Protein AF-A0A7L6AWL0-F1 (afdb_monomer_lite)

Secondary structure (DSSP, 8-state):
-EETTEEE-TTT--EEESBTTHHHHH-TTT--SSSTTS--B-HHHHHHHHHHHHTTTTGGGSTT-S--BPPPHHHHHHTB-TTS-SS-BTTGGG-BS--SSEEEEEEE-------SGGGTSSS--GGGEEEEEETTT--EEEEE-S-S-TTS----BB---EES---SSSPPPP-----EE-TTS-EE--TTS--HHHH---

Sequence (202 aa):
MQANGVVTDTWTGLEWLQDANCISSQYPQYDQNMKVGDGKVTWQQGLTFVKGINQGTYANCASGHTDWRLPNVHELQSLIDFGAGEPAMAGKAYFNNLASDFYWSSTSDENDPGSFASFYITGAGSTWRAWSVSMKTGESTADDKGGAPVIFTGFRGYVLPVRGQTKGVAAVAETGQKSCYDVDGNFISCAGTGQDGEMQAA

Radius of gyration: 16.19 Å; chains: 1; bounding box: 40×36×43 Å

pLDDT: mean 86.56, std 14.91, range [42.66, 98.38]

Foldseek 3Di:
DDDQQWDQDQAFRKIWGQAQQLCLVPPQVLPPAPDGRLRWDFLQSLLVVLCCCLVVVSVVSVSPHNFWFFAAPLVVLVQAQQPPAFLRGHPVVSHDNDDQFKEFHLAFDPDDDCPDVVPPDPDAGSRLWGWIAGSGRRDIDTFGSPQPPPPDSGDIHTTMIMGDAGDHNDHGAFPPAQFHADNSRDTDDPPSSSHSNNCSGD

Organism: NCBI:txid2799669

Structure (mmCIF, N/CA/C/O backbone):
data_AF-A0A7L6AWL0-F1
#
_entry.id   AF-A0A7L6AWL0-F1
#
loop_
_atom_site.group_PDB
_atom_site.id
_atom_site.type_symbol
_atom_site.label_atom_id
_atom_site.label_alt_id
_atom_site.label_comp_id
_atom_site.label_asym_id
_atom_site.label_entity_id
_atom_site.label_seq_id
_atom_site.pdbx_PDB_ins_code
_atom_site.Cartn_x
_atom_site.Cartn_y
_atom_site.Cartn_z
_atom_site.occupancy
_atom_site.B_iso_or_equiv
_atom_site.auth_seq_id
_atom_site.auth_comp_id
_atom_site.auth_asym_id
_atom_site.auth_atom_id
_atom_site.pdbx_PDB_model_num
ATOM 1 N N . MET A 1 1 ? -13.692 -4.131 14.132 1.00 52.12 1 MET A N 1
ATOM 2 C CA . MET A 1 1 ? -14.402 -3.095 14.929 1.00 52.12 1 MET A CA 1
ATOM 3 C C . MET A 1 1 ? -13.737 -1.756 14.638 1.00 52.12 1 MET A C 1
ATOM 5 O O . MET A 1 1 ? -12.537 -1.763 14.416 1.00 52.12 1 MET A O 1
ATOM 9 N N . GLN A 1 2 ? -14.488 -0.652 14.564 1.00 54.88 2 GLN A N 1
ATOM 10 C CA . GLN A 1 2 ? -13.918 0.675 14.290 1.00 54.88 2 GLN A CA 1
ATOM 11 C C . GLN A 1 2 ? -13.448 1.314 15.600 1.00 54.88 2 GLN A C 1
ATOM 13 O O . GLN A 1 2 ? -14.244 1.441 16.530 1.00 54.88 2 GLN A O 1
ATOM 18 N N . ALA A 1 3 ? -12.188 1.732 15.669 1.00 53.19 3 ALA A N 1
ATOM 19 C CA . ALA A 1 3 ? -11.705 2.608 16.727 1.00 53.19 3 ALA A CA 1
ATOM 20 C C . ALA A 1 3 ? -10.578 3.490 16.175 1.00 53.19 3 ALA A C 1
ATOM 22 O O . ALA A 1 3 ? -9.665 2.998 15.522 1.00 53.19 3 ALA A O 1
ATOM 23 N N . ASN A 1 4 ? -10.644 4.795 16.447 1.00 73.12 4 ASN A N 1
ATOM 24 C CA . ASN A 1 4 ? -9.515 5.724 16.324 1.00 73.12 4 ASN A CA 1
ATOM 25 C C . ASN A 1 4 ? -8.830 5.800 14.943 1.00 73.12 4 ASN A C 1
ATOM 27 O O . ASN A 1 4 ? -7.618 5.955 14.883 1.00 73.12 4 ASN A O 1
ATOM 31 N N . GLY A 1 5 ? -9.575 5.719 13.833 1.00 91.44 5 GLY A N 1
ATOM 32 C CA . GLY A 1 5 ? -8.989 5.843 12.488 1.00 91.44 5 GLY A CA 1
ATOM 33 C C . GLY A 1 5 ? -8.297 4.574 11.977 1.00 91.44 5 GLY A C 1
ATOM 34 O O . GLY A 1 5 ? -7.491 4.648 11.046 1.00 91.44 5 GLY A O 1
ATOM 35 N N . VAL A 1 6 ? -8.611 3.418 12.571 1.00 94.81 6 VAL A N 1
ATOM 36 C CA . VAL A 1 6 ? -8.083 2.099 12.204 1.00 94.81 6 VAL A CA 1
ATOM 37 C C . VAL A 1 6 ? -9.232 1.104 11.997 1.00 94.81 6 VAL A C 1
ATOM 39 O O . VAL A 1 6 ? -10.234 1.116 12.722 1.00 94.81 6 VAL A O 1
ATOM 42 N N . VAL A 1 7 ? -9.083 0.227 11.003 1.00 95.19 7 VAL A N 1
ATOM 43 C CA . VAL A 1 7 ? -9.965 -0.914 10.732 1.00 95.19 7 VAL A CA 1
ATOM 44 C C . VAL A 1 7 ? -9.231 -2.197 11.102 1.00 95.19 7 VAL A C 1
ATOM 46 O O . VAL A 1 7 ? -8.279 -2.591 10.437 1.00 95.19 7 VAL A O 1
ATOM 49 N N . THR A 1 8 ? -9.683 -2.869 12.159 1.00 93.44 8 THR A N 1
ATOM 50 C CA . THR A 1 8 ? -9.168 -4.198 12.515 1.00 93.44 8 THR A CA 1
ATOM 51 C C . THR A 1 8 ? -9.852 -5.269 11.673 1.00 93.44 8 THR A C 1
ATOM 53 O O . THR A 1 8 ? -11.072 -5.457 11.793 1.00 93.44 8 THR A O 1
ATOM 56 N N . ASP A 1 9 ? -9.066 -5.999 10.887 1.00 92.44 9 ASP A N 1
ATOM 57 C CA . ASP A 1 9 ? -9.479 -7.247 10.261 1.00 92.44 9 ASP A CA 1
ATOM 58 C 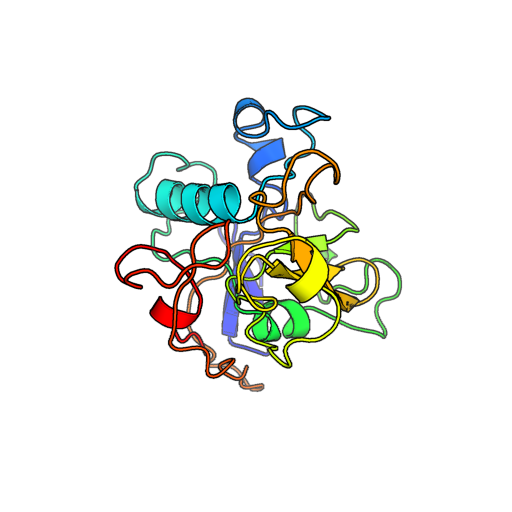C . ASP A 1 9 ? -9.482 -8.356 11.322 1.00 92.44 9 ASP A C 1
ATOM 60 O O . ASP A 1 9 ? -8.447 -8.792 11.822 1.00 92.44 9 ASP A O 1
ATOM 64 N N . THR A 1 10 ? -10.673 -8.813 11.702 1.00 89.81 10 THR A N 1
ATOM 65 C CA . THR A 1 10 ? -10.842 -9.837 12.741 1.00 89.81 10 THR A CA 1
ATOM 66 C C . THR A 1 10 ? -10.406 -11.236 12.305 1.00 89.81 10 THR A C 1
ATOM 68 O O . THR A 1 10 ? -10.252 -12.101 13.165 1.00 89.81 10 THR A O 1
ATOM 71 N N . TRP A 1 11 ? -10.243 -11.484 11.001 1.00 89.50 11 TRP A N 1
ATOM 72 C CA . TRP A 1 11 ? -9.816 -12.785 10.486 1.00 89.50 11 TRP A CA 1
ATOM 73 C C . TRP A 1 11 ? -8.308 -12.948 10.566 1.00 89.50 11 TRP A C 1
ATOM 75 O O . TRP A 1 11 ? -7.847 -13.988 11.030 1.00 89.50 11 TRP A O 1
ATOM 85 N N . THR A 1 12 ? -7.559 -11.920 10.173 1.00 92.50 12 THR A N 1
ATOM 86 C CA . THR A 1 12 ? -6.087 -11.935 10.169 1.00 92.50 12 THR A CA 1
ATOM 87 C C . THR A 1 12 ? -5.490 -11.324 11.435 1.00 92.50 12 THR A C 1
ATOM 89 O O . THR A 1 12 ? -4.380 -11.662 11.838 1.00 92.50 12 THR A O 1
ATOM 92 N N . GLY A 1 13 ? -6.231 -10.459 12.128 1.00 93.00 13 GLY A N 1
ATOM 93 C CA . GLY A 1 13 ? -5.724 -9.659 13.243 1.00 93.00 13 GLY A CA 1
ATOM 94 C C . GLY A 1 13 ? -4.916 -8.435 12.800 1.00 93.00 13 GLY A C 1
ATOM 95 O O . GLY A 1 13 ? -4.404 -7.722 13.663 1.00 93.00 13 GLY A O 1
ATOM 96 N N . LEU A 1 14 ? -4.802 -8.190 11.490 1.00 94.94 14 LEU A N 1
ATOM 97 C CA . LEU A 1 14 ? -4.144 -7.010 10.939 1.00 94.94 14 LEU A CA 1
ATOM 98 C C . LEU A 1 14 ? -4.997 -5.758 11.138 1.00 94.94 14 LEU A C 1
ATOM 100 O O . LEU A 1 14 ? -6.230 -5.795 11.206 1.00 94.94 14 LEU A O 1
ATOM 104 N N . GLU A 1 15 ? -4.317 -4.624 11.211 1.00 95.50 15 GLU A N 1
ATOM 105 C CA . GLU A 1 15 ? -4.934 -3.322 11.399 1.00 95.50 15 GLU A CA 1
ATOM 106 C C . GLU A 1 15 ? -4.611 -2.421 10.213 1.00 95.50 15 GLU A C 1
ATOM 108 O O . GLU A 1 15 ? -3.451 -2.209 9.870 1.00 95.50 15 GLU A O 1
ATOM 113 N N . TRP A 1 16 ? -5.652 -1.885 9.592 1.00 96.88 16 TRP A N 1
ATOM 114 C CA . TRP A 1 16 ? -5.575 -1.113 8.361 1.00 96.88 16 TRP A CA 1
ATOM 115 C C . TRP A 1 16 ? -5.910 0.347 8.628 1.00 96.88 16 TRP A C 1
ATOM 117 O O . TRP A 1 16 ? -6.783 0.646 9.449 1.00 96.88 16 TRP A O 1
ATOM 127 N N . LEU A 1 17 ? -5.252 1.272 7.929 1.00 97.25 17 LEU A N 1
ATOM 128 C CA . LEU A 1 17 ? -5.632 2.679 8.003 1.00 97.25 17 LEU A CA 1
ATOM 129 C C . LEU A 1 17 ? -7.074 2.845 7.501 1.00 97.25 17 LEU A C 1
ATOM 131 O O . LEU A 1 17 ? -7.411 2.402 6.404 1.00 97.25 17 LEU A O 1
ATOM 135 N N . GLN A 1 18 ? -7.933 3.484 8.300 1.00 96.12 18 GLN A N 1
ATOM 136 C CA . GLN A 1 18 ? -9.350 3.612 7.954 1.00 96.12 18 GLN A CA 1
ATOM 137 C C . GLN A 1 18 ? -9.578 4.506 6.732 1.00 96.12 18 GLN A C 1
ATOM 139 O O . GLN A 1 18 ? -10.495 4.254 5.951 1.00 96.12 18 GLN A O 1
ATOM 144 N N . ASP A 1 19 ? -8.773 5.556 6.573 1.00 96.50 19 ASP A N 1
ATOM 145 C CA . ASP A 1 19 ? -8.787 6.388 5.375 1.00 96.50 19 ASP A CA 1
ATOM 146 C C . ASP A 1 19 ? -7.978 5.713 4.261 1.00 96.50 19 ASP A C 1
ATOM 148 O O . ASP A 1 19 ? -6.758 5.865 4.162 1.00 96.50 19 ASP A O 1
ATOM 152 N N . ALA A 1 20 ? -8.680 4.955 3.421 1.00 96.56 20 ALA A N 1
ATOM 153 C CA . ALA A 1 20 ? -8.108 4.180 2.328 1.00 96.56 20 ALA A CA 1
ATOM 154 C C . ALA A 1 20 ? -7.624 5.045 1.150 1.00 96.56 20 ALA A C 1
ATOM 156 O O . ALA A 1 20 ? -7.151 4.506 0.149 1.00 96.56 20 ALA A O 1
ATOM 157 N N . ASN A 1 21 ? -7.720 6.372 1.249 1.00 96.88 21 ASN A N 1
ATOM 158 C CA . ASN A 1 21 ? -7.058 7.304 0.346 1.00 96.88 21 ASN A CA 1
ATOM 159 C C . ASN A 1 21 ? -6.596 8.556 1.106 1.00 96.88 21 ASN A C 1
ATOM 161 O O . ASN A 1 21 ? -6.908 9.696 0.748 1.00 96.88 21 ASN A O 1
ATOM 165 N N . CYS A 1 22 ? -5.822 8.326 2.170 1.00 97.00 22 CYS A N 1
ATOM 166 C CA . CYS A 1 22 ? -5.356 9.396 3.047 1.00 97.00 22 CYS A CA 1
ATOM 167 C C . CYS A 1 22 ? -4.481 10.447 2.333 1.00 97.00 22 CYS A C 1
ATOM 169 O O . CYS A 1 22 ? -4.429 11.608 2.741 1.00 97.00 22 CYS A O 1
ATOM 171 N N . ILE A 1 23 ? -3.819 10.065 1.232 1.00 97.00 23 ILE A N 1
ATOM 172 C CA . ILE A 1 23 ? -3.077 11.000 0.376 1.00 97.00 23 ILE A CA 1
ATOM 173 C C . ILE A 1 23 ? -4.031 12.059 -0.184 1.00 97.00 23 ILE A C 1
ATOM 175 O O . ILE A 1 23 ? -3.792 13.244 0.015 1.00 97.00 23 ILE A O 1
ATOM 179 N N . SER A 1 24 ? -5.126 11.656 -0.834 1.00 95.94 24 SER A N 1
ATOM 180 C CA . SER A 1 24 ? -6.094 12.603 -1.404 1.00 95.94 24 SER A CA 1
ATOM 181 C C . SER A 1 24 ? -6.788 13.443 -0.326 1.00 95.94 24 SER A C 1
ATOM 183 O O . SER A 1 24 ? -6.943 14.654 -0.487 1.00 95.94 24 SER A O 1
ATOM 185 N N . SER A 1 25 ? -7.178 12.825 0.791 1.00 95.44 25 SER A N 1
ATOM 186 C CA . SER A 1 25 ? -7.992 13.489 1.813 1.00 95.44 25 SER A CA 1
ATOM 187 C C . SER A 1 25 ? -7.204 14.441 2.723 1.00 95.44 25 SER A C 1
ATOM 189 O O . SER A 1 25 ? -7.743 15.475 3.116 1.00 95.44 25 SER A O 1
ATOM 191 N N . GLN A 1 26 ? -5.950 14.118 3.068 1.00 96.44 26 GLN A N 1
ATOM 192 C CA . GLN A 1 26 ? -5.145 14.884 4.033 1.00 96.44 26 GLN A CA 1
ATOM 193 C C . GLN A 1 26 ? -3.971 15.630 3.395 1.00 96.44 26 GLN A C 1
ATOM 195 O O . GLN A 1 26 ? -3.546 16.664 3.917 1.00 96.44 26 GLN A O 1
ATOM 200 N N . TYR A 1 27 ? -3.431 15.120 2.286 1.00 95.25 27 TYR A N 1
ATOM 201 C CA . TYR A 1 27 ? -2.220 15.644 1.649 1.00 95.25 27 TYR A CA 1
ATOM 202 C C . TYR A 1 27 ? -2.341 15.691 0.115 1.00 95.25 27 TYR A C 1
ATOM 204 O O . TYR A 1 27 ? -1.460 15.171 -0.575 1.00 95.25 27 TYR A O 1
ATOM 212 N N . PRO A 1 28 ? -3.386 16.323 -0.458 1.00 93.00 28 PRO A N 1
ATOM 213 C CA . PRO A 1 28 ? -3.644 16.290 -1.902 1.00 93.00 28 PRO A CA 1
ATOM 214 C C . PRO A 1 28 ? -2.478 16.822 -2.751 1.00 93.00 28 PRO A C 1
ATOM 216 O O . PRO A 1 28 ? -2.320 16.421 -3.896 1.00 93.00 28 PRO A O 1
ATOM 219 N N . GLN A 1 29 ? -1.626 17.687 -2.190 1.00 89.88 29 GLN A N 1
ATOM 220 C CA . GLN A 1 29 ? -0.416 18.209 -2.834 1.00 89.88 29 GLN A CA 1
ATOM 221 C C . GLN A 1 29 ? 0.738 17.200 -2.953 1.00 89.88 29 GLN A C 1
ATOM 223 O O . GLN A 1 29 ? 1.726 17.491 -3.631 1.00 89.88 29 GLN A O 1
ATOM 228 N N . TYR A 1 30 ? 0.67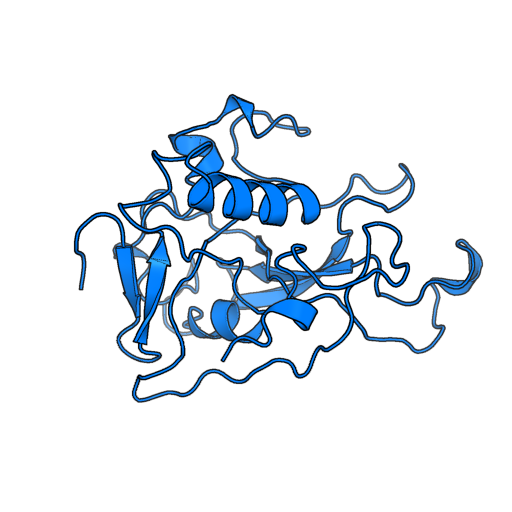1 16.074 -2.236 1.00 91.75 30 TYR A N 1
ATOM 229 C CA . TYR A 1 30 ? 1.649 14.990 -2.336 1.00 91.75 30 TYR A CA 1
ATOM 230 C C . TYR A 1 30 ? 1.496 14.242 -3.663 1.00 91.75 30 TYR A C 1
ATOM 232 O O . TYR A 1 30 ? 2.484 13.846 -4.281 1.00 91.75 30 TYR A O 1
ATOM 240 N N . ASP A 1 31 ? 0.255 14.115 -4.127 1.00 85.25 31 ASP A N 1
ATOM 241 C CA . ASP A 1 31 ? -0.066 13.619 -5.452 1.00 85.25 31 ASP A CA 1
ATOM 242 C C . ASP A 1 31 ? 0.138 14.725 -6.501 1.00 85.25 31 ASP A C 1
ATOM 244 O O . ASP A 1 31 ? -0.710 15.587 -6.731 1.00 85.25 31 ASP A O 1
ATOM 248 N N . GLN A 1 32 ? 1.304 14.687 -7.139 1.00 76.00 32 GLN A N 1
ATOM 249 C CA . GLN A 1 32 ? 1.683 15.579 -8.239 1.00 76.00 32 GLN A CA 1
ATOM 250 C C . GLN A 1 32 ? 1.714 14.834 -9.579 1.00 76.00 32 GLN A C 1
ATOM 252 O O . GLN A 1 32 ? 2.500 15.172 -10.465 1.00 76.00 32 GLN A O 1
ATOM 257 N N . ASN A 1 33 ? 0.920 13.766 -9.709 1.00 72.88 33 ASN A N 1
ATOM 258 C CA . ASN A 1 33 ? 0.888 12.950 -10.915 1.00 72.88 33 ASN A CA 1
ATOM 259 C C . ASN A 1 33 ? 0.061 13.627 -12.044 1.00 72.88 33 ASN A C 1
ATOM 261 O O . ASN A 1 33 ? -0.262 14.814 -11.990 1.00 72.88 33 ASN A O 1
ATOM 265 N N . MET A 1 34 ? -0.270 12.872 -13.100 1.00 68.88 34 MET A N 1
ATOM 266 C CA . MET A 1 34 ? -1.066 13.338 -14.250 1.00 68.88 34 MET A CA 1
ATOM 267 C C . MET A 1 34 ? -2.455 13.916 -13.887 1.00 68.88 34 MET A C 1
ATOM 269 O O . MET A 1 34 ? -3.027 14.656 -14.688 1.00 68.88 34 MET A O 1
ATOM 273 N N . LYS A 1 35 ? -2.996 13.607 -12.704 1.00 80.06 35 LYS A N 1
ATOM 274 C CA . LYS A 1 35 ? -4.246 14.118 -12.138 1.00 80.06 35 LYS A CA 1
ATOM 275 C C . LYS A 1 35 ? -4.079 14.406 -10.640 1.00 80.06 35 LYS A C 1
ATOM 277 O O . LYS A 1 35 ? -4.371 13.572 -9.795 1.00 80.06 35 LYS A O 1
ATOM 282 N N . VAL A 1 36 ? -3.693 15.641 -10.333 1.00 78.31 36 VAL A N 1
ATOM 283 C CA . VAL A 1 36 ? -3.503 16.126 -8.958 1.00 78.31 36 VAL A CA 1
ATOM 284 C C . VAL A 1 36 ? -4.735 15.886 -8.080 1.00 78.31 36 VAL A C 1
ATOM 286 O O . VAL A 1 36 ? -5.852 16.287 -8.427 1.00 78.31 36 VAL A O 1
ATOM 289 N N . GLY A 1 37 ? -4.495 15.312 -6.903 1.00 83.44 37 GLY A N 1
ATOM 290 C CA . GLY A 1 37 ? -5.465 15.180 -5.822 1.00 83.44 37 GLY A CA 1
ATOM 291 C C . GLY A 1 37 ? -6.339 13.932 -5.899 1.00 83.44 37 GLY A C 1
ATOM 292 O O . GLY A 1 37 ? -7.242 13.796 -5.072 1.00 83.44 37 GLY A O 1
ATOM 293 N N . ASP A 1 38 ? -6.097 13.013 -6.840 1.00 91.31 38 ASP A N 1
ATOM 294 C CA . ASP A 1 38 ? -6.779 11.718 -6.837 1.00 91.31 38 ASP A CA 1
ATOM 295 C C . ASP A 1 38 ? -6.167 10.732 -5.835 1.00 91.31 38 ASP A C 1
ATOM 297 O O . ASP A 1 38 ? -6.855 9.806 -5.408 1.00 91.31 38 ASP A O 1
ATOM 301 N N . GLY A 1 39 ? -4.940 10.997 -5.378 1.00 94.00 39 GLY A N 1
ATOM 302 C CA . GLY A 1 39 ? -4.244 10.249 -4.335 1.00 94.00 39 GLY A CA 1
ATOM 303 C C . GLY A 1 39 ? -3.433 9.062 -4.848 1.00 94.00 39 GLY A C 1
ATOM 304 O O . GLY A 1 39 ? -2.870 8.319 -4.042 1.00 94.00 39 GLY A O 1
ATOM 305 N N . LYS A 1 40 ? -3.343 8.878 -6.169 1.00 93.50 40 LYS A N 1
ATOM 306 C CA . LYS A 1 40 ? -2.505 7.840 -6.765 1.00 93.50 40 LYS A CA 1
ATOM 307 C C . LYS A 1 40 ? -1.048 8.284 -6.799 1.00 93.50 40 LYS A C 1
ATOM 309 O O . LYS A 1 40 ? -0.727 9.436 -7.073 1.00 93.50 40 LYS A O 1
ATOM 314 N N . VAL A 1 41 ? -0.126 7.359 -6.569 1.00 93.44 41 VAL A N 1
ATOM 315 C CA . VAL A 1 41 ? 1.311 7.668 -6.527 1.00 93.44 41 VAL A CA 1
ATOM 316 C C . VAL A 1 41 ? 2.150 6.559 -7.159 1.00 93.44 41 VAL A C 1
ATOM 318 O O . VAL A 1 41 ? 1.656 5.458 -7.423 1.00 93.44 41 VAL A O 1
ATOM 321 N N . THR A 1 42 ? 3.421 6.851 -7.457 1.00 93.12 42 THR A N 1
ATOM 322 C CA . THR A 1 42 ? 4.383 5.796 -7.814 1.00 93.12 42 THR A CA 1
ATOM 323 C C . THR A 1 42 ? 4.546 4.839 -6.642 1.00 93.12 42 THR A C 1
ATOM 325 O O . THR A 1 42 ? 4.296 5.192 -5.487 1.00 93.12 42 THR A O 1
ATOM 328 N N . TRP A 1 43 ? 5.040 3.640 -6.923 1.00 94.38 43 TRP A N 1
ATOM 329 C CA . TRP A 1 43 ? 5.346 2.678 -5.875 1.00 94.38 43 TRP A CA 1
ATOM 330 C C . TRP A 1 43 ? 6.355 3.233 -4.857 1.00 94.38 43 TRP A C 1
ATOM 332 O O . TRP A 1 43 ? 6.142 3.175 -3.645 1.00 94.38 43 TRP A O 1
ATOM 342 N N . GLN A 1 44 ? 7.414 3.885 -5.353 1.00 93.44 44 GLN A N 1
ATOM 343 C CA . GLN A 1 44 ? 8.435 4.496 -4.501 1.00 93.44 44 GLN A CA 1
ATOM 344 C C . GLN A 1 44 ? 7.875 5.634 -3.633 1.00 93.44 44 GLN A C 1
ATOM 346 O O . GLN A 1 44 ? 8.236 5.740 -2.461 1.00 93.44 44 GLN A O 1
ATOM 351 N N . GLN A 1 45 ? 6.977 6.460 -4.180 1.00 94.69 45 GLN A N 1
ATOM 352 C CA . GLN A 1 45 ? 6.253 7.472 -3.409 1.00 94.69 45 GLN A CA 1
ATOM 353 C C . GLN A 1 45 ? 5.365 6.819 -2.343 1.00 94.69 45 GLN A C 1
ATOM 355 O O . GLN A 1 45 ? 5.325 7.310 -1.224 1.00 94.69 45 GLN A O 1
ATOM 360 N N . GLY A 1 46 ? 4.718 5.686 -2.627 1.00 96.56 46 GLY A N 1
ATOM 361 C CA . GLY A 1 46 ? 3.938 4.953 -1.628 1.00 96.56 46 GLY A CA 1
ATOM 362 C C . GLY A 1 46 ? 4.768 4.520 -0.415 1.00 96.56 46 GLY A C 1
ATOM 363 O O . GLY A 1 46 ? 4.393 4.803 0.724 1.00 96.56 46 GLY A O 1
ATOM 364 N N . LEU A 1 47 ? 5.945 3.930 -0.645 1.00 97.56 47 LEU A N 1
ATOM 365 C CA . LEU A 1 47 ? 6.888 3.577 0.426 1.00 97.56 47 LEU A CA 1
ATOM 366 C C . LEU A 1 47 ? 7.372 4.813 1.201 1.00 97.56 47 LEU A C 1
ATOM 368 O O . LEU A 1 47 ? 7.397 4.819 2.435 1.00 97.56 47 LEU A O 1
ATOM 372 N N . THR A 1 48 ? 7.725 5.890 0.490 1.00 97.06 48 THR A N 1
ATOM 373 C CA . THR A 1 48 ? 8.142 7.158 1.105 1.00 97.06 48 THR A CA 1
ATOM 374 C C . THR A 1 48 ? 7.027 7.783 1.942 1.00 97.06 48 THR A C 1
ATOM 376 O O . THR A 1 48 ? 7.300 8.292 3.029 1.00 97.06 48 THR A O 1
ATOM 379 N N . PHE A 1 49 ? 5.781 7.725 1.474 1.00 97.94 49 PHE A N 1
ATOM 380 C CA . PHE A 1 49 ? 4.622 8.233 2.193 1.00 97.94 49 PHE A CA 1
ATOM 381 C C . PHE A 1 49 ? 4.445 7.496 3.518 1.00 97.94 49 PHE A C 1
ATOM 383 O O . PHE A 1 49 ? 4.419 8.128 4.568 1.00 97.94 49 PHE A O 1
ATOM 390 N N . VAL A 1 50 ? 4.440 6.162 3.502 1.00 98.38 50 VAL A N 1
ATOM 391 C CA . VAL A 1 50 ? 4.306 5.358 4.725 1.00 98.38 50 VAL A CA 1
ATOM 392 C C . VAL A 1 50 ? 5.438 5.637 5.719 1.00 98.38 50 VAL A C 1
ATOM 394 O O . VAL A 1 50 ? 5.190 5.849 6.907 1.00 98.38 50 VAL A O 1
ATOM 397 N N . LYS A 1 51 ? 6.681 5.753 5.239 1.00 98.25 51 LYS A N 1
ATOM 398 C CA . LYS A 1 51 ? 7.815 6.175 6.074 1.00 98.25 51 LYS A CA 1
ATOM 399 C C . LYS A 1 51 ? 7.586 7.554 6.701 1.00 98.25 51 LYS A C 1
ATOM 401 O O . LYS A 1 51 ? 7.868 7.741 7.882 1.00 98.25 51 LYS A O 1
ATOM 406 N N . GLY A 1 52 ? 7.042 8.501 5.940 1.00 98.25 52 GLY A N 1
ATOM 407 C CA . GLY A 1 52 ? 6.695 9.833 6.429 1.00 98.25 52 GLY A CA 1
ATOM 408 C C . GLY A 1 52 ? 5.546 9.843 7.443 1.00 98.25 52 GLY A C 1
ATOM 409 O O . GLY A 1 52 ? 5.552 10.692 8.333 1.00 98.25 52 GLY A O 1
ATOM 410 N N . ILE A 1 53 ? 4.597 8.898 7.375 1.00 98.31 53 ILE A N 1
ATOM 411 C CA . ILE A 1 53 ? 3.590 8.705 8.433 1.00 98.31 53 ILE A CA 1
ATOM 412 C C . ILE A 1 53 ? 4.310 8.368 9.743 1.00 98.31 53 ILE A C 1
ATOM 414 O O . ILE A 1 53 ? 4.138 9.064 10.743 1.00 98.31 53 ILE A O 1
ATOM 418 N N . ASN A 1 54 ? 5.189 7.364 9.712 1.00 98.31 54 ASN A N 1
ATOM 419 C CA . ASN A 1 54 ? 5.914 6.888 10.894 1.00 98.31 54 ASN A CA 1
ATOM 420 C C . ASN A 1 54 ? 6.886 7.925 11.473 1.00 98.31 54 ASN A C 1
ATOM 422 O O . ASN A 1 54 ? 7.149 7.930 12.673 1.00 98.31 54 ASN A O 1
ATOM 426 N N . GLN A 1 55 ? 7.412 8.817 10.631 1.00 97.94 55 GLN A N 1
ATOM 427 C CA . GLN A 1 55 ? 8.292 9.920 11.030 1.00 97.94 55 GLN A CA 1
ATOM 428 C C . GLN A 1 55 ? 7.532 11.183 11.471 1.00 97.94 55 GLN A C 1
ATOM 430 O O . GLN A 1 55 ? 8.156 12.162 11.878 1.00 97.94 55 GLN A O 1
ATOM 435 N N . GLY A 1 56 ? 6.199 11.187 11.382 1.00 97.38 56 GLY A N 1
ATOM 436 C CA . GLY A 1 56 ? 5.351 12.320 11.756 1.00 97.38 56 GLY A CA 1
ATOM 437 C C . GLY A 1 56 ? 5.214 13.411 10.688 1.00 97.38 56 GLY A C 1
ATOM 438 O O . GLY A 1 56 ? 4.494 14.382 10.910 1.00 97.38 56 GLY A O 1
ATOM 439 N N . THR A 1 57 ? 5.837 13.265 9.513 1.00 97.75 57 THR A N 1
ATOM 440 C CA . THR A 1 57 ? 5.631 14.170 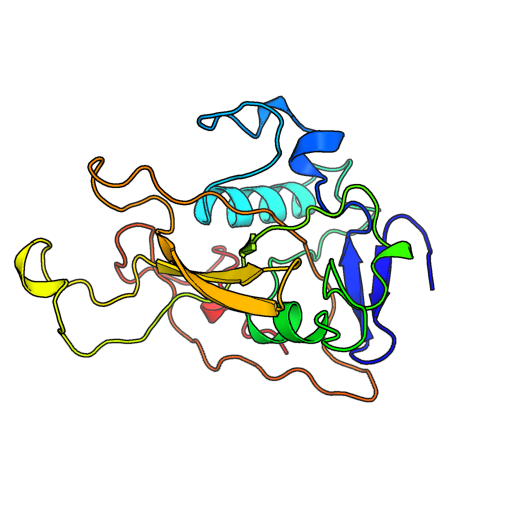8.365 1.00 97.75 57 THR A CA 1
ATOM 441 C C . THR A 1 57 ? 4.178 14.145 7.888 1.00 97.75 57 THR A C 1
ATOM 443 O O . THR A 1 57 ? 3.620 15.193 7.565 1.00 97.75 57 THR A O 1
ATOM 446 N N . TYR A 1 58 ? 3.550 12.965 7.899 1.00 97.25 58 TYR A N 1
ATOM 447 C CA . TYR A 1 58 ? 2.154 12.762 7.497 1.00 97.25 58 TYR A CA 1
ATOM 448 C C . TYR A 1 58 ? 1.273 12.339 8.684 1.00 97.25 58 TYR A C 1
ATOM 450 O O . TYR A 1 58 ? 0.513 11.375 8.604 1.00 97.25 58 TYR A O 1
ATOM 458 N N . ALA A 1 59 ? 1.391 13.050 9.813 1.00 96.00 59 ALA A N 1
ATOM 459 C CA . ALA A 1 59 ? 0.742 12.703 11.082 1.00 96.00 59 ALA A CA 1
ATOM 460 C C . ALA A 1 59 ? -0.797 12.586 11.019 1.00 96.00 59 ALA A C 1
ATOM 462 O O . ALA A 1 59 ? -1.375 11.820 11.789 1.00 96.00 59 ALA A O 1
ATOM 463 N N . ASN A 1 60 ? -1.471 13.271 10.087 1.00 95.75 60 ASN A N 1
ATOM 464 C CA . ASN A 1 60 ? -2.926 13.140 9.918 1.00 95.75 60 ASN A CA 1
ATOM 465 C C . ASN A 1 60 ? -3.334 11.754 9.387 1.00 95.75 60 ASN A C 1
ATOM 467 O O . ASN A 1 60 ? -4.481 11.354 9.553 1.00 95.75 60 ASN A O 1
ATOM 471 N N . CYS A 1 61 ? -2.393 11.013 8.796 1.00 96.62 61 CYS A N 1
ATOM 472 C CA . CYS A 1 61 ? -2.569 9.635 8.336 1.00 96.62 61 CYS A CA 1
ATOM 473 C C . CYS A 1 61 ? -1.994 8.600 9.314 1.00 96.62 61 CYS A C 1
ATOM 475 O O . CYS A 1 61 ? -1.905 7.425 8.977 1.00 96.62 61 CYS A O 1
ATOM 477 N N . ALA A 1 62 ? -1.568 9.023 10.509 1.00 95.06 62 ALA A N 1
ATOM 478 C CA . ALA A 1 62 ? -0.936 8.138 11.482 1.00 95.06 62 ALA A CA 1
ATOM 479 C C . ALA A 1 62 ? -1.942 7.428 12.388 1.00 95.06 62 ALA A C 1
ATOM 481 O O . ALA A 1 62 ? -1.624 6.371 12.928 1.00 95.06 62 ALA A O 1
ATOM 482 N N . SER A 1 63 ? -3.122 8.016 12.615 1.00 94.12 63 SER A N 1
ATOM 483 C CA . SER A 1 63 ? -4.110 7.509 13.582 1.00 94.12 63 SER A CA 1
ATOM 484 C C . SER A 1 63 ? -3.505 7.210 14.970 1.00 94.12 63 SER A C 1
ATOM 486 O O . SER A 1 63 ? -3.944 6.307 15.672 1.00 94.12 63 SER A O 1
ATOM 488 N N . GLY A 1 64 ? -2.461 7.952 15.367 1.00 93.50 64 GLY A N 1
ATOM 489 C CA . GLY A 1 64 ? -1.736 7.745 16.629 1.00 93.50 64 GLY A CA 1
ATOM 490 C C . GLY A 1 64 ? -0.676 6.632 16.624 1.00 93.50 64 GLY A C 1
ATOM 491 O O . GLY A 1 64 ? -0.120 6.337 17.680 1.00 93.50 64 GLY A O 1
ATOM 492 N N . HIS A 1 65 ? -0.370 6.036 15.470 1.00 96.06 65 HIS A N 1
ATOM 493 C CA . HIS A 1 65 ? 0.577 4.929 15.310 1.00 96.06 65 HIS A CA 1
ATOM 494 C C . HIS A 1 65 ? 1.791 5.308 14.445 1.00 96.06 65 HIS A C 1
ATOM 496 O O . HIS A 1 65 ? 1.720 6.215 13.618 1.00 96.06 65 HIS A O 1
ATOM 502 N N . THR A 1 66 ? 2.909 4.601 14.633 1.00 97.06 66 THR A N 1
ATOM 503 C CA . THR A 1 66 ? 4.198 4.870 13.956 1.00 97.06 66 THR A CA 1
ATOM 504 C C . THR A 1 66 ? 4.863 3.609 13.396 1.00 97.06 66 THR A C 1
ATOM 506 O O . THR A 1 66 ? 6.060 3.603 13.114 1.00 97.06 66 THR A O 1
ATOM 509 N N . ASP A 1 67 ? 4.109 2.522 13.293 1.00 96.81 67 ASP A N 1
ATOM 510 C CA . ASP A 1 67 ? 4.528 1.199 12.827 1.00 96.81 67 ASP A CA 1
ATOM 511 C C . ASP A 1 67 ? 3.763 0.781 11.559 1.00 96.81 67 ASP A C 1
ATOM 513 O O . ASP A 1 67 ? 3.542 -0.404 11.313 1.00 96.81 67 ASP A O 1
ATOM 517 N N . TRP A 1 68 ? 3.349 1.760 10.750 1.00 98.00 68 TRP A N 1
ATOM 518 C CA . TRP A 1 68 ? 2.692 1.514 9.472 1.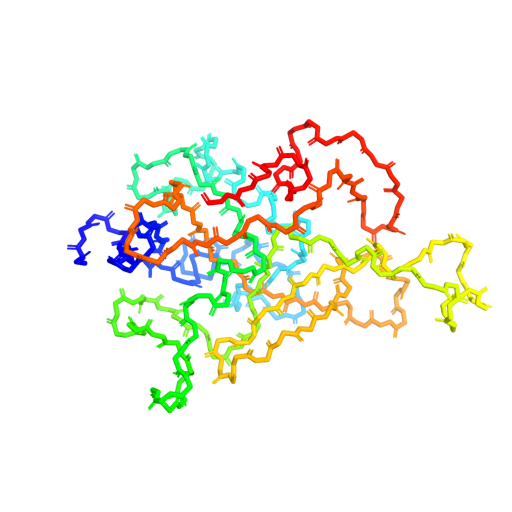00 98.00 68 TRP A CA 1
ATOM 519 C C . TRP A 1 68 ? 3.677 0.982 8.438 1.00 98.00 68 TRP A C 1
ATOM 521 O O . TRP A 1 68 ? 4.823 1.422 8.352 1.00 98.00 68 TRP A O 1
ATOM 531 N N . ARG A 1 69 ? 3.211 0.076 7.590 1.00 97.94 69 ARG A N 1
ATOM 532 C CA . ARG A 1 69 ? 3.943 -0.416 6.424 1.00 97.94 69 ARG A CA 1
ATOM 533 C C . ARG A 1 69 ? 2.999 -0.535 5.239 1.00 97.94 69 ARG A C 1
ATOM 535 O O . ARG A 1 69 ? 1.780 -0.569 5.398 1.00 97.94 69 ARG A O 1
ATOM 542 N N . LEU A 1 70 ? 3.571 -0.580 4.043 1.00 97.75 70 LEU A N 1
ATOM 543 C CA . LEU A 1 70 ? 2.815 -1.032 2.887 1.00 97.75 70 LEU A CA 1
ATOM 544 C C . LEU A 1 70 ? 2.618 -2.561 3.031 1.00 97.75 70 LEU A C 1
ATOM 546 O O . LEU A 1 70 ? 3.565 -3.250 3.427 1.00 97.75 70 LEU A O 1
ATOM 550 N N . PRO A 1 71 ? 1.406 -3.087 2.800 1.00 97.62 71 PRO A N 1
ATOM 551 C CA . PRO A 1 71 ? 1.107 -4.513 2.925 1.00 97.62 71 PRO A CA 1
ATOM 552 C C . PRO A 1 71 ? 1.858 -5.325 1.878 1.00 97.62 71 PRO A C 1
ATOM 554 O O . PRO A 1 71 ? 2.078 -4.843 0.769 1.00 97.62 71 PRO A O 1
ATOM 557 N N . ASN A 1 72 ? 2.203 -6.568 2.188 1.00 96.25 72 ASN A N 1
ATOM 558 C CA . ASN A 1 72 ? 2.620 -7.512 1.159 1.00 96.25 72 ASN A CA 1
ATOM 559 C C . ASN A 1 72 ? 1.416 -7.888 0.261 1.00 96.25 72 ASN A C 1
ATOM 561 O O . ASN A 1 72 ? 0.259 -7.568 0.560 1.00 96.25 72 ASN A O 1
ATOM 565 N N . VAL A 1 73 ? 1.664 -8.552 -0.874 1.00 96.50 73 VAL A N 1
ATOM 566 C CA . VAL A 1 73 ? 0.583 -8.877 -1.825 1.00 96.50 73 VAL A CA 1
ATOM 567 C C . VAL A 1 73 ? -0.482 -9.816 -1.236 1.00 96.50 73 VAL A C 1
ATOM 569 O O . VAL A 1 73 ? -1.664 -9.637 -1.522 1.00 96.50 73 VAL A O 1
ATOM 572 N N . HIS A 1 74 ? -0.105 -10.762 -0.370 1.00 95.44 74 HIS A N 1
ATOM 573 C CA . HIS A 1 74 ? -1.046 -11.691 0.265 1.00 95.44 74 HIS A CA 1
ATOM 574 C C . HIS A 1 74 ? -1.955 -10.995 1.289 1.00 95.44 74 HIS A C 1
ATOM 576 O O . HIS A 1 74 ? -3.128 -11.339 1.409 1.00 95.44 74 HIS A O 1
ATOM 582 N N . GLU A 1 75 ? -1.446 -9.991 2.002 1.00 96.50 75 GLU A N 1
ATOM 583 C CA . GLU A 1 75 ? -2.228 -9.184 2.942 1.00 96.50 75 GLU A CA 1
ATOM 584 C C . GLU A 1 75 ? -3.248 -8.308 2.221 1.00 96.50 75 GLU A C 1
ATOM 586 O O . GLU A 1 75 ? -4.373 -8.171 2.684 1.00 96.50 75 GLU A O 1
ATOM 591 N N . LEU A 1 76 ? -2.909 -7.731 1.065 1.00 95.62 76 LEU A N 1
ATOM 592 C CA . LEU A 1 76 ? -3.920 -7.030 0.265 1.00 95.62 76 LEU A CA 1
ATOM 593 C C . LEU A 1 76 ? -4.975 -7.986 -0.281 1.00 95.62 76 LEU A C 1
ATOM 595 O O . LEU A 1 76 ? -6.157 -7.651 -0.297 1.00 95.62 76 LEU A O 1
ATOM 599 N N . GLN A 1 77 ? -4.559 -9.173 -0.723 1.00 95.00 77 GLN A N 1
ATOM 600 C CA . GLN A 1 77 ? -5.481 -10.197 -1.207 1.00 95.00 77 GLN A CA 1
ATOM 601 C C . GLN A 1 77 ? -6.413 -10.713 -0.106 1.00 9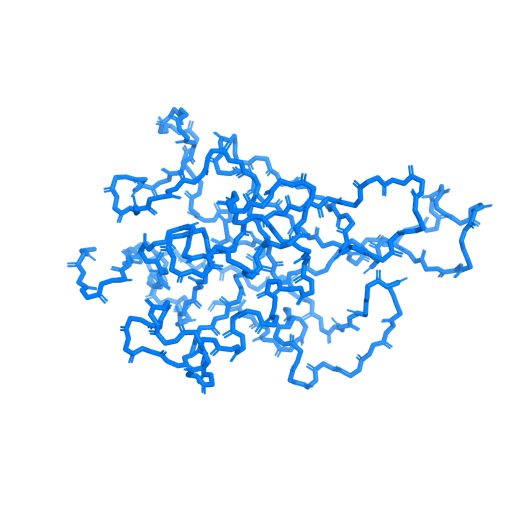5.00 77 GLN A C 1
ATOM 603 O O . GLN A 1 77 ? -7.549 -11.071 -0.412 1.00 95.00 77 GLN A O 1
ATOM 608 N N . SER A 1 78 ? -5.992 -10.722 1.164 1.00 94.44 78 SER A N 1
ATOM 609 C CA . SER A 1 78 ? -6.855 -11.166 2.269 1.00 94.44 78 SER A CA 1
ATOM 610 C C . SER A 1 78 ? -8.053 -10.240 2.506 1.00 94.44 78 SER A C 1
ATOM 612 O O . SER A 1 78 ? -9.058 -10.674 3.068 1.00 94.44 78 SER A O 1
ATOM 614 N N . LEU A 1 79 ? -7.990 -8.995 2.023 1.00 94.25 79 LEU A N 1
ATOM 615 C CA . LEU A 1 79 ? -9.114 -8.060 2.035 1.00 94.25 79 LEU A CA 1
ATOM 616 C C . LEU A 1 79 ? -10.142 -8.338 0.935 1.00 94.25 79 LEU A C 1
ATOM 618 O O . LEU A 1 79 ? -11.176 -7.675 0.917 1.00 94.25 79 LEU A O 1
ATOM 622 N N . ILE A 1 80 ? -9.893 -9.264 0.009 1.00 95.19 80 ILE A N 1
ATOM 623 C CA . ILE A 1 80 ? -10.800 -9.533 -1.108 1.00 95.19 80 ILE A CA 1
ATOM 624 C C . ILE A 1 80 ? -11.878 -10.548 -0.708 1.00 95.19 80 ILE A C 1
ATOM 626 O O . ILE A 1 80 ? -11.594 -11.667 -0.291 1.00 95.19 80 ILE A O 1
ATOM 630 N N . ASP A 1 81 ? -13.138 -10.163 -0.907 1.00 92.12 81 ASP A N 1
ATOM 631 C CA . ASP A 1 81 ? -14.328 -11.003 -0.792 1.00 92.12 81 ASP A CA 1
ATOM 632 C C . ASP A 1 81 ? -15.048 -11.062 -2.147 1.00 92.12 81 ASP A C 1
ATOM 634 O O . ASP A 1 81 ? -15.794 -10.157 -2.534 1.00 92.12 81 ASP A O 1
ATOM 638 N N . PHE A 1 82 ? -14.854 -12.172 -2.863 1.00 88.31 82 PHE A N 1
ATOM 639 C CA . PHE A 1 82 ? -15.472 -12.419 -4.169 1.00 88.31 82 PHE A CA 1
ATOM 640 C C . PHE A 1 82 ? -17.007 -12.546 -4.118 1.00 88.31 82 PHE A C 1
ATOM 642 O O . PHE A 1 82 ? -17.658 -12.514 -5.162 1.00 88.31 82 PHE A O 1
ATOM 649 N N . GLY A 1 83 ? -17.601 -12.673 -2.927 1.00 89.56 83 GLY A N 1
ATOM 650 C CA . GLY A 1 83 ? -19.047 -12.651 -2.715 1.00 89.56 83 GLY A CA 1
ATOM 651 C C . GLY A 1 83 ? -19.628 -11.254 -2.459 1.00 89.56 83 GLY A C 1
ATOM 652 O O . GLY A 1 83 ? -20.845 -11.085 -2.549 1.00 89.56 83 GLY A O 1
ATOM 653 N N . ALA A 1 84 ? -18.800 -10.239 -2.178 1.00 83.81 84 ALA A N 1
ATOM 654 C CA . ALA A 1 84 ? -19.244 -8.905 -1.747 1.00 83.81 84 ALA A CA 1
ATOM 655 C C . ALA A 1 84 ? -19.772 -7.989 -2.876 1.00 83.81 84 ALA A C 1
ATOM 657 O O . ALA A 1 84 ? -20.189 -6.849 -2.611 1.00 83.81 84 ALA A O 1
ATOM 658 N N . GLY A 1 85 ? -19.749 -8.453 -4.131 1.00 83.38 85 GLY A N 1
ATOM 659 C CA . GLY A 1 85 ? -20.010 -7.624 -5.314 1.00 83.38 85 GLY A CA 1
ATOM 660 C C . GLY A 1 85 ? -18.937 -6.546 -5.505 1.00 83.38 85 GLY A C 1
ATOM 661 O O . GLY A 1 85 ? -17.862 -6.646 -4.935 1.00 83.38 85 GLY A O 1
ATOM 662 N N . GLU A 1 86 ? -19.209 -5.489 -6.275 1.00 83.75 86 GLU A N 1
ATOM 663 C CA . GLU A 1 86 ? -18.242 -4.394 -6.470 1.00 83.75 86 GLU A CA 1
ATOM 664 C C . GLU A 1 86 ? -18.402 -3.293 -5.395 1.00 83.75 86 GLU A C 1
ATOM 666 O O . GLU A 1 86 ? -19.532 -2.925 -5.051 1.00 83.75 86 GLU A O 1
ATOM 671 N N . PRO A 1 87 ? -17.316 -2.742 -4.816 1.00 86.00 87 PRO A N 1
ATOM 672 C CA . PRO A 1 87 ? -15.947 -3.271 -4.790 1.00 86.00 87 PRO A CA 1
ATOM 673 C C . PRO A 1 87 ? -15.871 -4.636 -4.092 1.00 86.00 87 PRO A C 1
ATOM 675 O O . PRO A 1 87 ? -16.556 -4.823 -3.080 1.00 86.00 87 PRO A O 1
ATOM 678 N N . ALA A 1 88 ? -15.020 -5.536 -4.593 1.00 89.81 88 ALA A N 1
ATOM 679 C CA . ALA A 1 88 ? -14.793 -6.890 -4.072 1.00 89.81 88 ALA A CA 1
ATOM 680 C C . ALA A 1 88 ? -14.005 -6.912 -2.750 1.00 89.81 88 ALA A C 1
ATOM 682 O O . ALA A 1 88 ? -13.318 -7.879 -2.455 1.00 89.81 88 ALA A O 1
ATOM 683 N N . MET A 1 89 ? -14.072 -5.842 -1.958 1.00 89.25 89 MET A N 1
ATOM 684 C CA . MET A 1 89 ? -13.351 -5.707 -0.698 1.00 89.25 89 MET A CA 1
ATOM 685 C C . MET A 1 89 ? -14.256 -6.064 0.487 1.00 89.25 89 MET A C 1
ATOM 687 O O . MET A 1 89 ? -15.321 -5.462 0.693 1.00 89.25 89 MET A O 1
ATOM 691 N N . ALA A 1 90 ? -13.799 -7.011 1.299 1.00 85.88 90 ALA A N 1
ATOM 692 C CA . ALA A 1 90 ? -14.373 -7.372 2.581 1.00 85.88 90 ALA A CA 1
ATOM 693 C C . ALA A 1 90 ? -14.433 -6.149 3.501 1.00 85.88 90 ALA A C 1
ATOM 695 O O . ALA A 1 90 ? -13.483 -5.377 3.627 1.00 85.88 90 ALA A O 1
ATOM 696 N N . GLY A 1 91 ? -15.573 -5.951 4.165 1.00 84.19 91 GLY A N 1
ATOM 697 C CA . GLY A 1 91 ? -15.699 -4.870 5.139 1.00 84.19 91 GLY A CA 1
ATOM 698 C C . GLY A 1 91 ? -15.552 -3.460 4.553 1.00 84.19 91 GLY A C 1
ATOM 699 O O . GLY A 1 91 ? -15.311 -2.534 5.318 1.00 84.19 91 GLY A O 1
ATOM 700 N N . LYS A 1 92 ? -15.746 -3.259 3.238 1.00 88.12 92 LYS A N 1
ATOM 701 C CA . LYS A 1 92 ? -15.670 -1.945 2.562 1.00 88.12 92 LYS A CA 1
ATOM 702 C C . LYS A 1 92 ? -16.416 -0.801 3.262 1.00 88.12 92 LYS A C 1
ATOM 704 O O . LYS A 1 92 ? -15.989 0.341 3.186 1.00 88.12 92 LYS A O 1
ATOM 709 N N . ALA A 1 93 ? -17.496 -1.100 3.989 1.00 89.81 93 ALA A N 1
ATOM 710 C CA . ALA A 1 93 ? -18.252 -0.123 4.781 1.00 89.81 93 ALA A CA 1
ATOM 711 C C . ALA A 1 93 ? -17.488 0.436 6.002 1.00 89.81 93 ALA A C 1
ATOM 713 O O . ALA A 1 93 ? -17.939 1.399 6.616 1.00 89.81 93 ALA A O 1
ATOM 714 N N . TYR A 1 94 ? -16.366 -0.179 6.384 1.00 92.75 94 TYR A N 1
ATOM 715 C CA . TYR A 1 94 ? -15.510 0.263 7.482 1.00 92.75 94 TYR A CA 1
ATOM 716 C C . TYR A 1 94 ? -14.413 1.233 7.034 1.00 92.75 94 TYR A C 1
ATOM 718 O O . TYR A 1 94 ? -13.843 1.898 7.898 1.00 92.75 94 TYR A O 1
ATOM 726 N N . PHE A 1 95 ? -14.149 1.336 5.728 1.00 94.12 95 PHE A N 1
ATOM 727 C CA . PHE A 1 95 ? -13.140 2.217 5.145 1.00 94.12 95 PHE A CA 1
ATOM 728 C C . PHE A 1 95 ? -13.760 3.523 4.638 1.00 94.12 95 PHE A C 1
ATOM 730 O O . PHE A 1 95 ? -14.799 3.528 3.979 1.00 94.12 95 PHE A O 1
ATOM 737 N N . ASN A 1 96 ? -13.077 4.634 4.899 1.00 94.25 96 ASN A N 1
ATOM 738 C CA . ASN A 1 96 ? -13.367 5.932 4.301 1.00 94.25 96 ASN A CA 1
ATOM 739 C C . ASN A 1 96 ? -12.537 6.100 3.026 1.00 94.25 96 ASN A C 1
ATOM 741 O O . ASN A 1 96 ? -11.414 5.609 2.954 1.00 94.25 96 ASN A O 1
ATOM 745 N N . ASN A 1 97 ? -13.074 6.818 2.037 1.00 94.75 97 ASN A N 1
ATOM 746 C CA . ASN A 1 97 ? -12.376 7.152 0.787 1.00 94.75 97 ASN A CA 1
ATOM 747 C C . ASN A 1 97 ? -11.782 5.941 0.041 1.00 94.75 97 ASN A C 1
ATOM 749 O O . ASN A 1 97 ? -10.779 6.072 -0.658 1.00 94.75 97 ASN A O 1
ATOM 753 N N . LEU A 1 98 ? -12.400 4.763 0.172 1.00 94.31 98 LEU A N 1
ATOM 754 C CA . LEU A 1 98 ? -11.997 3.570 -0.565 1.00 94.31 98 LEU A CA 1
ATOM 755 C C . LEU A 1 98 ? -12.147 3.800 -2.071 1.00 94.31 98 LEU A C 1
ATOM 757 O O . LEU A 1 98 ? -13.250 4.050 -2.565 1.00 94.31 98 LEU A O 1
ATOM 761 N N . ALA A 1 99 ? -11.045 3.671 -2.803 1.00 94.81 99 ALA A N 1
ATOM 762 C CA . ALA A 1 99 ? -11.053 3.711 -4.252 1.00 94.81 99 ALA A CA 1
ATOM 763 C C . ALA A 1 99 ? -11.365 2.323 -4.830 1.00 94.81 99 ALA A C 1
ATOM 765 O O . ALA A 1 99 ? -10.870 1.300 -4.365 1.00 94.81 99 ALA A O 1
ATOM 766 N N . SER A 1 100 ? -12.183 2.278 -5.883 1.00 93.75 100 SER A N 1
ATOM 767 C CA . SER A 1 100 ? -12.482 1.041 -6.614 1.00 93.75 100 SER A CA 1
ATOM 768 C C . SER A 1 100 ? -11.463 0.837 -7.739 1.00 93.75 100 SER A C 1
ATOM 770 O O . SER A 1 100 ? -11.787 0.957 -8.919 1.00 93.75 100 SER A O 1
ATOM 772 N N . ASP A 1 101 ? -10.208 0.613 -7.355 1.00 94.25 101 ASP A N 1
ATOM 773 C CA . ASP A 1 101 ? -9.050 0.571 -8.256 1.00 94.25 101 ASP A CA 1
ATOM 774 C C . ASP A 1 101 ? -7.888 -0.207 -7.600 1.00 94.25 101 ASP A C 1
ATOM 776 O O . ASP A 1 101 ? -8.071 -0.846 -6.559 1.00 94.25 101 ASP A O 1
ATOM 780 N N . PHE A 1 102 ? -6.701 -0.159 -8.197 1.00 95.94 102 PHE A N 1
ATOM 781 C CA . PHE A 1 102 ? -5.509 -0.860 -7.737 1.00 95.94 102 PHE A CA 1
ATOM 782 C C . PHE A 1 102 ? -4.783 -0.170 -6.574 1.00 95.94 102 PHE A C 1
ATOM 784 O O . PHE A 1 102 ? -4.501 1.033 -6.595 1.00 95.94 102 PHE A O 1
ATOM 791 N N . TYR A 1 103 ? -4.414 -0.982 -5.587 1.00 97.94 103 TYR A N 1
ATOM 792 C CA . TYR A 1 103 ? -3.609 -0.612 -4.428 1.00 97.94 103 TYR A CA 1
ATOM 793 C C . TYR A 1 103 ? -2.253 -1.309 -4.475 1.00 97.94 103 TYR A C 1
ATOM 795 O O . TYR A 1 103 ? -2.169 -2.491 -4.806 1.00 97.94 103 TYR A O 1
ATOM 803 N N . TRP A 1 104 ? -1.196 -0.576 -4.135 1.00 97.81 104 TRP A N 1
ATOM 804 C CA . TRP A 1 104 ? 0.171 -1.087 -4.136 1.00 97.81 104 TRP A CA 1
ATOM 805 C C . TRP A 1 104 ? 0.452 -2.035 -2.975 1.00 97.81 104 TRP A C 1
ATOM 807 O O . TRP A 1 104 ? 0.149 -1.699 -1.830 1.00 97.81 104 TRP A O 1
ATOM 817 N N . SER A 1 105 ? 1.130 -3.149 -3.256 1.00 97.50 105 SER A N 1
ATOM 818 C CA . SER A 1 105 ? 1.804 -3.953 -2.234 1.00 97.50 105 SER A CA 1
ATOM 819 C C . SER A 1 105 ? 3.277 -3.551 -2.093 1.00 97.50 105 SER A C 1
ATOM 821 O O . SER A 1 105 ? 3.831 -2.888 -2.965 1.00 97.50 105 SER A O 1
ATOM 823 N N . SER A 1 106 ? 3.947 -3.961 -1.017 1.00 96.88 106 SER A N 1
ATOM 824 C CA . SER A 1 106 ? 5.397 -3.825 -0.807 1.00 96.88 106 SER A CA 1
ATOM 825 C C . SER A 1 106 ? 6.224 -4.876 -1.555 1.00 96.88 106 SER A C 1
ATOM 827 O O . SER A 1 106 ? 7.456 -4.824 -1.507 1.00 96.88 106 SER A O 1
ATOM 829 N N . THR A 1 107 ? 5.570 -5.812 -2.247 1.00 95.25 107 THR A N 1
ATOM 830 C CA . THR A 1 107 ? 6.186 -6.977 -2.887 1.00 95.25 107 THR A CA 1
ATOM 831 C C . THR A 1 107 ? 6.620 -6.645 -4.317 1.00 95.25 107 THR A C 1
ATOM 833 O O . THR A 1 107 ? 5.794 -6.319 -5.174 1.00 95.25 107 THR A O 1
ATOM 836 N N . SER A 1 108 ? 7.917 -6.766 -4.608 1.00 92.44 108 SER A N 1
ATOM 837 C CA . SER A 1 108 ? 8.439 -6.645 -5.981 1.00 92.44 108 SER A CA 1
ATOM 838 C C . SER A 1 108 ? 8.140 -7.899 -6.808 1.00 92.44 108 SER A C 1
ATOM 840 O O . SER A 1 108 ? 8.132 -9.003 -6.264 1.00 92.44 108 SER A O 1
ATOM 842 N N . ASP A 1 109 ? 7.958 -7.751 -8.121 1.00 88.62 109 ASP A N 1
ATOM 843 C CA . ASP A 1 109 ? 7.807 -8.886 -9.039 1.00 88.62 109 ASP A CA 1
ATOM 844 C C . ASP A 1 109 ? 9.175 -9.512 -9.366 1.00 88.62 109 ASP A C 1
ATOM 846 O O . ASP A 1 109 ? 9.872 -9.099 -10.292 1.00 88.62 109 ASP A O 1
ATOM 850 N N . GLU A 1 110 ? 9.580 -10.510 -8.576 1.00 80.62 110 GLU A N 1
ATOM 851 C CA . GLU A 1 110 ? 10.825 -11.269 -8.779 1.00 80.62 110 GLU A CA 1
ATOM 852 C C . GLU A 1 110 ? 10.738 -12.321 -9.896 1.00 80.62 110 GLU A C 1
ATOM 854 O O . GLU A 1 110 ? 11.706 -13.051 -10.115 1.00 80.62 110 GLU A O 1
ATOM 859 N N . ASN A 1 111 ? 9.619 -12.421 -10.627 1.00 68.88 111 ASN A N 1
ATOM 860 C CA . ASN A 1 111 ? 9.521 -13.377 -11.726 1.00 68.88 111 ASN A CA 1
ATOM 861 C C . ASN A 1 111 ? 10.517 -13.024 -12.842 1.00 68.88 111 ASN A C 1
ATOM 863 O O . ASN A 1 111 ? 10.293 -12.118 -13.653 1.00 68.88 111 ASN A O 1
ATOM 867 N N . ASP A 1 112 ? 11.603 -13.788 -12.920 1.00 54.19 112 ASP A N 1
ATOM 868 C CA . ASP A 1 112 ? 12.524 -13.801 -14.049 1.00 54.19 112 ASP A CA 1
ATOM 869 C C . ASP A 1 112 ? 12.345 -15.092 -14.850 1.00 54.19 112 ASP A C 1
ATOM 871 O O . ASP A 1 112 ? 12.444 -16.194 -14.301 1.00 54.19 112 ASP A O 1
ATOM 875 N N . PRO A 1 113 ? 12.096 -14.978 -16.163 1.00 43.81 113 PRO A N 1
ATOM 876 C CA . PRO A 1 113 ? 12.752 -15.935 -17.035 1.00 43.81 113 PRO A CA 1
ATOM 877 C C . PRO A 1 113 ? 13.223 -15.279 -18.337 1.00 43.81 113 PRO A C 1
ATOM 879 O O . PRO A 1 113 ? 12.897 -15.773 -19.409 1.00 43.81 113 PRO A O 1
ATOM 882 N N . GLY A 1 114 ? 13.930 -14.145 -18.307 1.00 46.06 114 GLY A N 1
ATOM 883 C CA . GLY A 1 114 ? 14.571 -13.582 -19.505 1.00 46.06 114 GLY A CA 1
ATOM 884 C C . GLY A 1 114 ? 13.659 -13.400 -20.735 1.00 46.06 114 GLY A C 1
ATOM 885 O O . GLY A 1 114 ? 14.152 -13.361 -21.865 1.00 46.06 114 GLY A O 1
ATOM 886 N N . SER A 1 115 ? 12.336 -13.314 -20.557 1.00 49.69 115 SER A N 1
ATOM 887 C CA . SER A 1 115 ? 11.362 -13.403 -21.644 1.00 49.69 115 SER A CA 1
ATOM 888 C C . SER A 1 115 ? 10.747 -12.037 -21.952 1.00 49.69 115 SER A C 1
ATOM 890 O O . SER A 1 115 ? 10.067 -11.433 -21.125 1.00 49.69 115 SER A O 1
ATOM 892 N N . PHE A 1 116 ? 11.007 -11.589 -23.182 1.00 44.72 116 PHE A N 1
ATOM 893 C CA . PHE A 1 116 ? 10.545 -10.389 -23.898 1.00 44.72 116 PHE A CA 1
ATOM 894 C C . PHE A 1 116 ? 11.085 -9.018 -23.456 1.00 44.72 116 PHE A C 1
ATOM 896 O O . PHE A 1 116 ? 11.356 -8.200 -24.333 1.00 44.72 116 PHE A O 1
ATOM 903 N N . ALA A 1 117 ? 11.331 -8.758 -22.166 1.00 45.16 117 ALA A N 1
ATOM 904 C CA . ALA A 1 117 ? 11.936 -7.481 -21.738 1.00 45.16 117 ALA A CA 1
ATOM 905 C C . ALA A 1 117 ? 13.442 -7.372 -22.070 1.00 45.16 117 ALA A C 1
ATOM 907 O O . ALA A 1 117 ? 13.977 -6.270 -22.202 1.00 45.16 117 ALA A O 1
ATOM 908 N N . SER A 1 118 ? 14.115 -8.508 -22.296 1.00 45.84 118 SER A N 1
ATOM 909 C CA . SER A 1 118 ? 15.554 -8.574 -22.593 1.00 45.84 118 SER A CA 1
ATOM 910 C C . SER A 1 118 ? 15.954 -7.995 -23.957 1.00 45.84 118 SER A C 1
ATOM 912 O O . SER A 1 118 ? 17.145 -7.874 -24.236 1.00 45.84 118 SER A O 1
ATOM 914 N N . PHE A 1 119 ? 14.994 -7.612 -24.809 1.00 46.72 119 PHE A N 1
ATOM 915 C CA . PHE A 1 119 ? 15.292 -7.053 -26.130 1.00 46.72 119 PHE A CA 1
ATOM 916 C C . PHE A 1 119 ? 15.436 -5.518 -26.149 1.00 46.72 119 PHE A C 1
ATOM 918 O O . PHE A 1 119 ? 15.976 -4.989 -27.117 1.00 46.72 119 PHE A O 1
ATOM 925 N N . TYR A 1 120 ? 15.020 -4.794 -25.098 1.00 49.12 120 TYR A N 1
ATOM 926 C CA . TYR A 1 120 ? 15.081 -3.320 -25.097 1.00 49.12 120 TYR A CA 1
ATOM 927 C C . TYR A 1 120 ? 15.753 -2.669 -23.885 1.00 49.12 120 TYR A C 1
ATOM 929 O O . TYR A 1 120 ? 16.121 -1.500 -23.985 1.00 49.12 120 TYR A O 1
ATOM 937 N N . ILE A 1 121 ? 15.958 -3.377 -22.770 1.00 49.94 121 ILE A N 1
ATOM 938 C CA . ILE A 1 121 ? 16.593 -2.805 -21.574 1.00 49.94 121 ILE A CA 1
ATOM 939 C C . ILE A 1 121 ? 17.628 -3.790 -21.025 1.00 49.94 121 ILE A C 1
ATOM 941 O O . ILE A 1 121 ? 17.426 -5.001 -21.008 1.00 49.94 121 ILE A O 1
ATOM 945 N N . THR A 1 122 ? 18.781 -3.258 -20.636 1.00 42.66 122 THR A N 1
ATOM 946 C CA . THR A 1 122 ? 19.962 -3.979 -20.157 1.00 42.66 122 THR A CA 1
ATOM 947 C C . THR A 1 122 ? 19.651 -4.874 -18.952 1.00 42.66 122 THR A C 1
ATOM 949 O O . THR A 1 122 ? 19.715 -4.422 -17.817 1.00 42.66 122 THR A O 1
ATOM 952 N N . GLY A 1 123 ? 19.350 -6.151 -19.187 1.00 45.22 123 GLY A N 1
ATOM 953 C CA . GLY A 1 123 ? 19.542 -7.241 -18.221 1.00 45.22 123 GLY A CA 1
ATOM 954 C C . GLY A 1 123 ? 18.701 -7.250 -16.935 1.00 45.22 123 GLY A C 1
ATOM 955 O O . GLY A 1 123 ? 18.939 -8.126 -16.109 1.00 45.22 123 GLY A O 1
ATOM 956 N N . ALA A 1 124 ? 17.740 -6.344 -16.743 1.00 48.00 124 ALA A N 1
ATOM 957 C CA . ALA A 1 124 ? 16.823 -6.393 -15.603 1.00 48.00 124 ALA A CA 1
ATOM 958 C C . ALA A 1 124 ? 15.632 -7.316 -15.925 1.00 48.00 124 ALA A C 1
ATOM 960 O O . ALA A 1 124 ? 14.971 -7.140 -16.952 1.00 48.00 124 ALA A O 1
ATOM 961 N N . GLY A 1 125 ? 15.374 -8.313 -15.070 1.00 58.41 125 GLY A N 1
ATOM 962 C CA . GLY A 1 125 ? 14.161 -9.144 -15.110 1.00 58.41 125 GLY A CA 1
ATOM 963 C C . GLY A 1 125 ? 12.895 -8.322 -14.818 1.00 58.41 125 GLY A C 1
ATOM 964 O O . GLY A 1 125 ? 12.887 -7.107 -14.969 1.00 58.41 125 GLY A O 1
ATOM 965 N N . SER A 1 126 ? 11.801 -8.934 -14.360 1.00 67.94 126 SER A N 1
ATOM 966 C CA . SER A 1 126 ? 10.559 -8.192 -14.041 1.00 67.94 126 SER A CA 1
ATOM 967 C C . SER A 1 126 ? 10.636 -7.306 -12.786 1.00 67.94 126 SER A C 1
ATOM 969 O O . SER A 1 126 ? 9.651 -6.664 -12.437 1.00 67.94 126 SER A O 1
ATOM 971 N N . THR A 1 127 ? 11.800 -7.209 -12.138 1.00 78.81 127 THR A N 1
ATOM 972 C CA . THR A 1 127 ? 12.027 -6.577 -10.824 1.00 78.81 127 THR A CA 1
ATOM 973 C C . THR A 1 127 ? 11.837 -5.057 -10.788 1.00 78.81 127 THR A C 1
ATOM 975 O O . THR A 1 127 ? 11.746 -4.473 -9.703 1.00 78.81 127 THR A O 1
ATOM 978 N N . TRP A 1 128 ? 11.725 -4.409 -11.951 1.00 82.44 128 TRP A N 1
ATOM 979 C CA . TRP A 1 128 ? 11.282 -3.013 -12.102 1.00 82.44 128 TRP A CA 1
ATOM 980 C C . TRP A 1 128 ? 9.765 -2.842 -11.884 1.00 82.44 128 TRP A C 1
ATOM 982 O O . TRP A 1 128 ? 9.253 -1.722 -11.870 1.00 82.44 128 TRP A O 1
ATOM 992 N N . ARG A 1 129 ? 9.035 -3.946 -11.671 1.00 88.00 129 ARG A N 1
ATOM 993 C CA . ARG A 1 129 ? 7.608 -3.973 -11.338 1.00 88.00 129 ARG A CA 1
ATOM 994 C C . ARG A 1 129 ? 7.361 -4.359 -9.881 1.00 88.00 129 ARG A C 1
ATOM 996 O O . ARG A 1 129 ? 8.184 -5.012 -9.235 1.00 88.00 129 ARG A O 1
ATOM 1003 N N . ALA A 1 130 ? 6.213 -3.949 -9.362 1.00 92.44 130 ALA A N 1
ATOM 1004 C CA . ALA A 1 130 ? 5.694 -4.346 -8.058 1.00 92.44 130 ALA A CA 1
ATOM 1005 C C . ALA A 1 130 ? 4.249 -4.825 -8.185 1.00 92.44 130 ALA A C 1
ATOM 1007 O O . ALA A 1 130 ? 3.529 -4.418 -9.098 1.00 92.44 130 ALA A O 1
ATOM 1008 N N . TRP A 1 131 ? 3.829 -5.695 -7.272 1.00 95.19 131 TRP A N 1
ATOM 1009 C CA . TRP A 1 131 ? 2.467 -6.208 -7.270 1.00 95.19 131 TRP A CA 1
ATOM 1010 C C . TRP A 1 131 ? 1.466 -5.146 -6.804 1.00 95.19 131 TRP A C 1
ATOM 1012 O O . TRP A 1 131 ? 1.710 -4.386 -5.864 1.00 95.19 131 TRP A O 1
ATOM 1022 N N . SER A 1 132 ? 0.304 -5.128 -7.444 1.00 96.00 132 SER A N 1
ATOM 1023 C CA . SER A 1 132 ? -0.859 -4.343 -7.054 1.00 96.00 132 SER A CA 1
ATOM 1024 C C . SER A 1 132 ? -2.106 -5.234 -7.037 1.00 96.00 132 SER A C 1
ATOM 1026 O O . SER A 1 132 ? -2.167 -6.258 -7.724 1.00 96.00 132 SER A O 1
ATOM 1028 N N . VAL A 1 133 ? -3.094 -4.871 -6.216 1.00 97.19 133 VAL A N 1
ATOM 1029 C CA . VAL A 1 133 ? -4.366 -5.599 -6.093 1.00 97.19 133 VAL A CA 1
ATOM 1030 C C . VAL A 1 133 ? -5.527 -4.644 -6.336 1.00 97.19 133 VAL A C 1
ATOM 1032 O O . VAL A 1 133 ? -5.634 -3.601 -5.689 1.00 97.19 133 VAL A O 1
ATOM 1035 N N . SER A 1 134 ? -6.412 -5.003 -7.262 1.00 96.38 134 SER A N 1
ATOM 1036 C CA . SER A 1 134 ? -7.645 -4.274 -7.545 1.00 96.38 134 SER A CA 1
ATOM 1037 C C . SER A 1 134 ? -8.663 -4.502 -6.435 1.00 96.38 134 SER A C 1
ATOM 1039 O O . SER A 1 134 ? -9.227 -5.587 -6.315 1.00 96.38 134 SER A O 1
ATOM 1041 N N . MET A 1 135 ? -8.998 -3.455 -5.680 1.00 95.38 135 MET A N 1
ATOM 1042 C CA . MET A 1 135 ? -10.088 -3.516 -4.693 1.00 95.38 135 MET A CA 1
ATOM 1043 C C . MET A 1 135 ? -11.466 -3.597 -5.357 1.00 95.38 135 MET A C 1
ATOM 1045 O O . MET A 1 135 ? -12.469 -3.885 -4.704 1.00 95.38 135 MET A O 1
ATOM 1049 N N . LYS A 1 136 ? -11.539 -3.355 -6.672 1.00 94.38 136 LYS A N 1
ATOM 1050 C CA . LYS A 1 136 ? -12.760 -3.539 -7.451 1.00 94.38 136 LYS A CA 1
ATOM 1051 C C . LYS A 1 136 ? -13.046 -5.014 -7.718 1.00 94.38 136 LYS A C 1
ATOM 1053 O O . LYS A 1 136 ? -14.171 -5.441 -7.478 1.00 94.38 136 LYS A O 1
ATOM 1058 N N . THR A 1 137 ? -12.059 -5.751 -8.229 1.00 93.44 137 THR A N 1
ATOM 1059 C CA . THR A 1 137 ? -12.247 -7.094 -8.813 1.00 93.44 137 THR A CA 1
ATOM 1060 C C . THR A 1 137 ? -11.496 -8.207 -8.084 1.00 93.44 137 THR A C 1
ATOM 1062 O O . THR A 1 137 ? -11.773 -9.376 -8.332 1.00 93.44 137 THR A O 1
ATOM 1065 N N . GLY A 1 138 ? -10.540 -7.872 -7.216 1.00 92.38 138 GLY A N 1
ATOM 1066 C CA . GLY A 1 138 ? -9.602 -8.823 -6.618 1.00 92.38 138 GLY A CA 1
ATOM 1067 C C . GLY A 1 138 ? -8.437 -9.222 -7.529 1.00 92.38 138 GLY A C 1
ATOM 1068 O O . GLY A 1 138 ? -7.613 -10.050 -7.148 1.00 92.38 138 GLY A O 1
ATOM 1069 N N . GLU A 1 139 ? -8.358 -8.658 -8.736 1.00 94.38 139 GLU A N 1
ATOM 1070 C CA . GLU A 1 139 ? -7.276 -8.930 -9.682 1.00 94.38 139 GLU A CA 1
ATOM 1071 C C . GLU A 1 139 ? -5.923 -8.504 -9.107 1.00 94.38 139 GLU A C 1
ATOM 1073 O O . GLU A 1 139 ? -5.789 -7.401 -8.582 1.00 94.38 139 GLU A O 1
ATOM 1078 N N . SER A 1 140 ? -4.923 -9.376 -9.232 1.00 93.56 140 SER A N 1
ATOM 1079 C CA . SER A 1 140 ? -3.535 -9.080 -8.875 1.00 93.56 140 SER A CA 1
ATOM 1080 C C . SER A 1 140 ? -2.697 -8.973 -10.141 1.00 93.56 140 SER A C 1
ATOM 1082 O O . SER A 1 140 ? -2.724 -9.879 -10.973 1.00 93.56 140 SER A O 1
ATOM 1084 N N . THR A 1 141 ? -1.949 -7.885 -10.284 1.00 91.81 141 THR A N 1
ATOM 1085 C CA . THR A 1 141 ? -1.099 -7.611 -11.452 1.00 91.81 141 THR A CA 1
ATOM 1086 C C . THR A 1 141 ? 0.240 -7.031 -11.004 1.00 91.81 141 THR A C 1
ATOM 1088 O O . THR A 1 141 ? 0.362 -6.535 -9.886 1.00 91.81 141 THR A O 1
ATOM 1091 N N . ALA A 1 142 ? 1.258 -7.125 -11.857 1.00 88.81 142 ALA A N 1
ATOM 1092 C CA . ALA A 1 142 ? 2.562 -6.519 -11.629 1.00 88.81 142 ALA A CA 1
ATOM 1093 C C . ALA A 1 142 ? 2.712 -5.281 -12.518 1.00 88.81 142 ALA A C 1
ATOM 1095 O O . ALA A 1 142 ? 2.740 -5.392 -13.748 1.00 88.81 142 ALA A O 1
ATOM 1096 N N . ASP A 1 143 ? 2.855 -4.118 -11.889 1.00 87.81 143 ASP A N 1
ATOM 1097 C CA . ASP A 1 143 ? 2.892 -2.817 -12.552 1.00 87.81 143 ASP A CA 1
ATOM 1098 C C . ASP A 1 143 ? 4.242 -2.121 -12.373 1.00 87.81 143 ASP A C 1
ATOM 1100 O O . ASP A 1 143 ? 4.958 -2.348 -11.398 1.00 87.81 143 ASP A O 1
ATOM 1104 N N . ASP A 1 144 ? 4.584 -1.240 -13.316 1.00 87.06 144 ASP A N 1
ATOM 1105 C CA . ASP A 1 144 ? 5.798 -0.421 -13.271 1.00 87.06 144 ASP A CA 1
ATOM 1106 C C . ASP A 1 144 ? 5.901 0.376 -11.961 1.00 87.06 144 ASP A C 1
ATOM 1108 O O . ASP A 1 144 ? 5.003 1.148 -11.614 1.00 87.06 144 ASP A O 1
ATOM 1112 N N . LYS A 1 145 ? 7.042 0.256 -11.270 1.00 86.88 145 LYS A N 1
ATOM 1113 C CA . LYS A 1 145 ? 7.319 1.009 -10.035 1.00 86.88 145 LYS A CA 1
ATOM 1114 C C . LYS A 1 145 ? 7.414 2.521 -10.259 1.00 86.88 145 LYS A C 1
ATOM 1116 O O . LYS A 1 145 ? 7.362 3.289 -9.291 1.00 86.88 145 LYS A O 1
ATOM 1121 N N . GLY A 1 146 ? 7.553 2.949 -11.513 1.00 77.12 146 GLY A N 1
ATOM 1122 C CA . GLY A 1 146 ? 7.758 4.329 -11.940 1.00 77.12 146 GLY A CA 1
ATOM 1123 C C . GLY A 1 146 ? 9.126 4.585 -12.575 1.00 77.12 146 GLY A C 1
ATOM 1124 O O . GLY A 1 146 ? 9.448 5.756 -12.777 1.00 77.12 146 GLY A O 1
ATOM 1125 N N . GLY A 1 147 ? 9.922 3.537 -12.829 1.00 62.47 147 GLY A N 1
ATOM 1126 C CA . GLY A 1 147 ? 11.267 3.616 -13.416 1.00 62.47 147 GLY A CA 1
ATOM 1127 C C . GLY A 1 147 ? 11.325 3.276 -14.906 1.00 62.47 147 GLY A C 1
ATOM 1128 O O . GLY A 1 147 ? 12.320 3.582 -15.560 1.00 62.47 147 GLY A O 1
ATOM 1129 N N . ALA A 1 148 ? 10.262 2.699 -15.483 1.00 58.12 148 ALA A N 1
ATOM 1130 C CA . ALA A 1 148 ? 10.230 2.411 -16.911 1.00 58.12 148 ALA A CA 1
ATOM 1131 C C . ALA A 1 148 ? 10.488 3.683 -17.746 1.00 58.12 148 ALA A C 1
ATOM 1133 O O . ALA A 1 148 ? 9.947 4.756 -17.444 1.00 58.12 148 ALA A O 1
ATOM 1134 N N . PRO A 1 149 ? 11.286 3.591 -18.830 1.00 49.88 149 PRO A N 1
ATOM 1135 C CA . PRO A 1 149 ? 11.500 4.716 -19.721 1.00 49.88 149 PRO A CA 1
ATOM 1136 C C . PRO A 1 149 ? 10.160 5.234 -20.250 1.00 49.88 149 PRO A C 1
ATOM 1138 O O . PRO A 1 149 ? 9.265 4.461 -20.590 1.00 49.88 149 PRO A O 1
ATOM 1141 N N . VAL A 1 150 ? 10.087 6.564 -20.327 1.00 46.38 150 VAL A N 1
ATOM 1142 C CA . VAL A 1 150 ? 8.990 7.504 -20.653 1.00 46.38 150 VAL A CA 1
ATOM 1143 C C . VAL A 1 150 ? 7.966 7.121 -21.742 1.00 46.38 150 VAL A C 1
ATOM 1145 O O . VAL A 1 150 ? 7.019 7.869 -21.966 1.00 46.38 150 VAL A O 1
ATOM 1148 N N . ILE A 1 151 ? 8.125 5.992 -22.431 1.00 50.25 151 ILE A N 1
ATOM 1149 C CA . ILE A 1 151 ? 7.196 5.483 -23.447 1.00 50.25 151 ILE A CA 1
ATOM 1150 C C . ILE A 1 151 ? 5.955 4.797 -22.856 1.00 50.25 151 ILE A C 1
ATOM 1152 O O . ILE A 1 151 ? 4.943 4.700 -23.546 1.00 50.25 151 ILE A O 1
ATOM 1156 N N . PHE A 1 152 ? 5.996 4.375 -21.589 1.00 53.50 152 PHE A N 1
ATOM 1157 C CA . PHE A 1 152 ? 4.809 3.988 -20.827 1.00 53.50 152 PHE A CA 1
ATOM 1158 C C . PHE A 1 152 ? 4.522 5.093 -19.811 1.00 53.50 152 PHE A C 1
ATOM 1160 O O . PHE A 1 152 ? 5.386 5.449 -19.012 1.00 53.50 152 PHE A O 1
ATOM 1167 N N . THR A 1 153 ? 3.322 5.673 -19.833 1.00 57.53 153 THR A N 1
ATOM 1168 C CA . THR A 1 153 ? 2.865 6.527 -18.732 1.00 57.53 153 THR A CA 1
ATOM 1169 C C . THR A 1 153 ? 2.805 5.649 -17.484 1.00 57.53 153 THR A C 1
ATOM 1171 O O . THR A 1 153 ? 1.875 4.855 -17.351 1.00 57.53 153 THR A O 1
ATOM 1174 N N . GLY A 1 154 ? 3.844 5.714 -16.646 1.00 71.56 154 GLY A N 1
ATOM 1175 C CA . GLY A 1 154 ? 4.041 4.795 -15.526 1.00 71.56 154 GLY A CA 1
ATOM 1176 C C . GLY A 1 154 ? 2.792 4.684 -14.657 1.00 71.56 154 GLY A C 1
ATOM 1177 O O . GLY A 1 154 ? 2.126 5.685 -14.372 1.00 71.56 154 GLY A O 1
ATOM 1178 N N . PHE A 1 155 ? 2.473 3.461 -14.252 1.00 86.19 155 PHE A N 1
ATOM 1179 C CA . PHE A 1 155 ? 1.287 3.168 -13.462 1.00 86.19 155 PHE A CA 1
ATOM 1180 C C . PHE A 1 155 ? 1.322 3.920 -12.118 1.00 86.19 155 PHE A C 1
ATOM 1182 O O . PHE A 1 155 ? 2.384 4.210 -11.553 1.00 86.19 155 PHE A O 1
ATOM 1189 N N . ARG A 1 156 ? 0.145 4.296 -11.615 1.00 90.00 156 ARG A N 1
ATOM 1190 C CA . ARG A 1 156 ? -0.029 4.957 -10.318 1.00 90.00 156 ARG A CA 1
ATOM 1191 C C . ARG A 1 156 ? -1.151 4.252 -9.573 1.00 90.00 156 ARG A C 1
ATOM 1193 O O . ARG A 1 156 ? -2.242 4.090 -10.118 1.00 90.00 156 ARG A O 1
ATOM 1200 N N . GLY A 1 157 ? -0.866 3.870 -8.337 1.00 93.69 157 GLY A N 1
ATOM 1201 C CA . GLY A 1 157 ? -1.761 3.1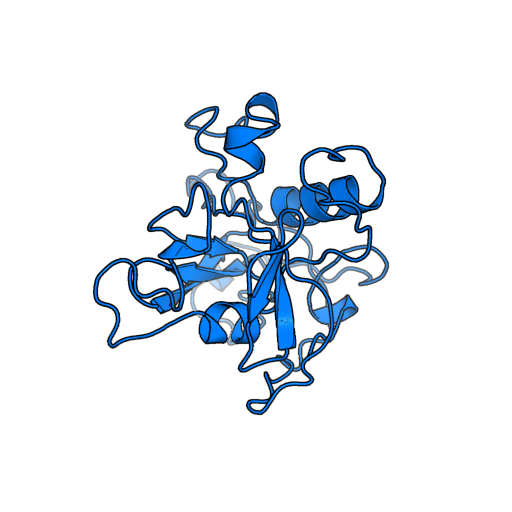04 -7.479 1.00 93.69 157 GLY A CA 1
ATOM 1202 C C . GLY A 1 157 ? -2.021 3.815 -6.159 1.00 93.69 157 GLY A C 1
ATOM 1203 O O . GLY A 1 157 ? -1.320 4.764 -5.793 1.00 93.69 157 GLY A O 1
ATOM 1204 N N . TYR A 1 158 ? -3.043 3.346 -5.455 1.00 97.25 158 TYR A N 1
ATOM 1205 C CA . TYR A 1 158 ? -3.389 3.817 -4.121 1.00 97.25 158 TYR A CA 1
ATOM 1206 C C . TYR A 1 158 ? -2.517 3.165 -3.043 1.00 97.25 158 TYR A C 1
ATOM 1208 O O . TYR A 1 158 ? -1.922 2.105 -3.245 1.00 97.25 158 TYR A O 1
ATOM 1216 N N . VAL A 1 159 ? -2.453 3.807 -1.877 1.00 97.94 159 VAL A N 1
ATOM 1217 C CA . VAL A 1 159 ? -1.676 3.350 -0.720 1.00 97.94 159 VAL A CA 1
ATOM 1218 C C . VAL A 1 159 ? -2.637 3.073 0.425 1.00 97.94 159 VAL A C 1
ATOM 1220 O O . VAL A 1 159 ? -3.318 3.985 0.891 1.00 97.94 159 VAL A O 1
ATOM 1223 N N . LEU A 1 160 ? -2.666 1.825 0.890 1.00 98.12 160 LEU A N 1
ATOM 1224 C CA . LEU A 1 160 ? -3.433 1.413 2.061 1.00 98.12 160 LEU A CA 1
ATOM 1225 C C . LEU A 1 160 ? -2.469 0.846 3.109 1.00 98.12 160 LEU A C 1
ATOM 1227 O O . LEU A 1 160 ? -2.086 -0.318 3.006 1.00 98.12 160 LEU A O 1
ATOM 1231 N N . PRO A 1 161 ? -2.027 1.661 4.082 1.00 98.06 161 PRO A N 1
ATOM 1232 C CA . PRO A 1 161 ? -1.108 1.201 5.110 1.00 98.06 161 PRO A CA 1
ATOM 1233 C C . PRO A 1 161 ? -1.740 0.140 6.014 1.00 98.06 161 PRO A C 1
ATOM 1235 O O . PRO A 1 161 ? -2.898 0.258 6.425 1.00 98.06 161 PRO A O 1
ATOM 1238 N N . VAL A 1 162 ? -0.934 -0.856 6.368 1.00 97.75 162 VAL A N 1
ATOM 1239 C CA . VAL A 1 162 ? -1.257 -1.907 7.335 1.00 97.75 162 VAL A CA 1
ATOM 1240 C C . VAL A 1 162 ? -0.256 -1.866 8.486 1.00 97.75 162 VAL A C 1
ATOM 1242 O O . VAL A 1 162 ? 0.872 -1.391 8.329 1.00 97.75 162 VAL A O 1
ATOM 1245 N N . ARG A 1 163 ? -0.655 -2.358 9.653 1.00 95.81 163 ARG A N 1
ATOM 1246 C CA . ARG A 1 163 ? 0.217 -2.556 10.810 1.00 95.81 163 ARG A CA 1
ATOM 1247 C C . ARG A 1 163 ? -0.117 -3.855 11.537 1.00 95.81 163 ARG A C 1
ATOM 1249 O O . ARG A 1 163 ? -1.184 -4.443 11.358 1.00 95.81 163 ARG A O 1
ATOM 1256 N N . GLY A 1 164 ? 0.815 -4.272 12.389 1.00 93.06 164 GLY A N 1
ATOM 1257 C CA . GLY A 1 164 ? 0.736 -5.533 13.117 1.00 93.06 164 GLY A CA 1
ATOM 1258 C C . GLY A 1 164 ? 1.263 -6.731 12.322 1.00 93.06 164 GLY A C 1
ATOM 1259 O O . GLY A 1 164 ? 1.881 -6.593 11.264 1.00 93.06 164 GLY A O 1
ATOM 1260 N N . GLN A 1 165 ? 1.042 -7.903 12.905 1.00 87.44 165 GLN A N 1
ATOM 1261 C CA . GLN A 1 165 ? 1.369 -9.219 12.356 1.00 87.44 165 GLN A CA 1
ATOM 1262 C C . GLN A 1 165 ? 0.102 -10.062 12.372 1.00 87.44 165 GLN A C 1
ATOM 1264 O O . GLN A 1 165 ? -0.765 -9.825 13.226 1.00 87.44 165 GLN A O 1
ATOM 1269 N N . THR A 1 166 ? 0.019 -11.070 11.509 1.00 84.88 166 THR A N 1
ATOM 1270 C CA . THR A 1 166 ? -1.101 -12.003 11.534 1.00 84.88 166 THR A CA 1
ATOM 1271 C C . THR A 1 166 ? -1.178 -12.723 12.884 1.00 84.88 166 THR A C 1
ATOM 1273 O O . THR A 1 166 ? -0.248 -13.391 13.339 1.00 84.88 166 THR A O 1
ATOM 1276 N N . LYS A 1 167 ? -2.307 -12.563 13.572 1.00 80.38 167 LYS A N 1
ATOM 1277 C CA . LYS A 1 167 ? -2.605 -13.177 14.883 1.00 80.38 167 LYS A CA 1
ATOM 1278 C C . LYS A 1 167 ? -4.029 -13.723 14.966 1.00 80.38 167 LYS A C 1
ATOM 1280 O O . LYS A 1 167 ? -4.454 -14.176 16.028 1.00 80.38 167 LYS A O 1
ATOM 1285 N N . GLY A 1 168 ? -4.780 -13.621 13.875 1.00 77.88 168 GLY A N 1
ATOM 1286 C CA . GLY A 1 168 ? -6.163 -14.051 13.788 1.00 77.88 168 GLY A CA 1
ATOM 1287 C C . GLY A 1 168 ? -6.316 -15.533 13.457 1.00 77.88 168 GLY A C 1
ATOM 1288 O O . GLY A 1 168 ? -5.373 -16.322 13.488 1.00 77.88 168 GLY A O 1
ATOM 1289 N N . VAL A 1 169 ? -7.556 -15.909 13.159 1.00 81.62 169 VAL A N 1
ATOM 1290 C CA . VAL A 1 169 ? -7.955 -17.283 12.823 1.00 81.62 169 VAL A CA 1
ATOM 1291 C C . VAL A 1 169 ? -7.431 -17.724 11.453 1.00 81.62 169 VAL A C 1
ATOM 1293 O O . VAL A 1 169 ? -7.252 -18.919 11.227 1.00 81.62 169 VAL A O 1
ATOM 1296 N N . ALA A 1 170 ? -7.188 -16.772 10.551 1.00 84.75 170 ALA A N 1
ATOM 1297 C CA . ALA A 1 170 ? -6.585 -16.989 9.246 1.00 84.75 170 ALA A CA 1
ATOM 1298 C C . ALA A 1 170 ? -5.183 -16.375 9.234 1.00 84.75 170 ALA A C 1
ATOM 1300 O O . ALA A 1 170 ? -5.034 -15.162 9.363 1.00 84.75 170 ALA A O 1
ATOM 1301 N N . ALA A 1 171 ? -4.161 -17.218 9.088 1.00 84.88 171 ALA A N 1
ATOM 1302 C CA . ALA A 1 171 ? -2.798 -16.746 8.900 1.00 84.88 171 ALA A CA 1
ATOM 1303 C C . ALA A 1 171 ? -2.626 -16.204 7.478 1.00 84.88 171 ALA A C 1
ATOM 1305 O O . ALA A 1 171 ? -2.960 -16.899 6.515 1.00 84.88 171 ALA A O 1
ATOM 1306 N N . VAL A 1 172 ? -2.086 -14.993 7.350 1.00 90.88 172 VAL A N 1
ATOM 1307 C CA . VAL A 1 172 ? -1.585 -14.496 6.066 1.00 90.88 172 VAL A CA 1
ATOM 1308 C C . VAL A 1 172 ? -0.147 -14.974 5.887 1.00 90.88 172 VAL A C 1
ATOM 1310 O O . VAL A 1 172 ? 0.631 -15.014 6.837 1.00 90.88 172 VAL A O 1
ATOM 1313 N N . ALA A 1 173 ? 0.191 -15.422 4.681 1.00 89.25 173 ALA A N 1
ATOM 1314 C CA . ALA A 1 173 ? 1.524 -15.925 4.387 1.00 89.25 173 ALA A CA 1
ATOM 1315 C C . ALA A 1 173 ? 2.485 -14.783 4.037 1.00 89.25 173 ALA A C 1
ATOM 1317 O O . ALA A 1 173 ? 2.125 -13.875 3.286 1.00 89.25 173 ALA A O 1
ATOM 1318 N N . GLU A 1 174 ? 3.739 -14.905 4.469 1.00 91.44 174 GLU A N 1
ATOM 1319 C CA . GLU A 1 174 ? 4.853 -14.171 3.863 1.00 91.44 174 GLU A CA 1
ATOM 1320 C C . GLU A 1 174 ? 4.939 -14.490 2.362 1.00 91.44 174 GLU A C 1
ATOM 1322 O O . GLU A 1 174 ? 4.561 -15.576 1.912 1.00 91.44 174 GLU A O 1
ATOM 1327 N N . THR A 1 175 ? 5.482 -13.570 1.570 1.00 91.56 175 THR A N 1
ATOM 1328 C CA . THR A 1 175 ? 5.718 -13.807 0.133 1.00 91.56 175 THR A CA 1
ATOM 1329 C C . THR A 1 175 ? 6.987 -14.613 -0.134 1.00 91.56 175 THR A C 1
ATOM 1331 O O . THR A 1 175 ? 7.157 -15.167 -1.218 1.00 91.56 175 THR A O 1
ATOM 1334 N N . GLY A 1 176 ? 7.891 -14.677 0.849 1.00 90.88 176 GLY A N 1
ATOM 1335 C CA . GLY A 1 176 ? 9.218 -15.271 0.712 1.00 90.88 176 GLY A CA 1
ATOM 1336 C C . GLY A 1 176 ? 10.255 -14.363 0.038 1.00 90.88 176 GLY A C 1
ATOM 1337 O O . GLY A 1 176 ? 11.402 -14.792 -0.109 1.00 90.88 176 GLY A O 1
ATOM 1338 N N . GLN A 1 177 ? 9.892 -13.129 -0.338 1.00 90.25 177 GLN A N 1
ATOM 1339 C CA . GLN A 1 177 ? 10.823 -12.129 -0.863 1.00 90.25 177 GLN A CA 1
ATOM 1340 C C . GLN A 1 177 ? 11.899 -11.790 0.180 1.00 90.25 177 GLN A C 1
ATOM 1342 O O . GLN A 1 177 ? 11.610 -11.564 1.352 1.00 90.25 177 GLN A O 1
ATOM 1347 N N . LYS A 1 178 ? 13.165 -11.760 -0.255 1.00 93.06 178 LYS A N 1
ATOM 1348 C CA . LYS A 1 178 ? 14.332 -11.445 0.600 1.00 93.06 178 LYS A CA 1
ATOM 1349 C C . LYS A 1 178 ? 15.219 -10.340 0.040 1.00 93.06 178 LYS A C 1
ATOM 1351 O O . LYS A 1 178 ? 16.124 -9.876 0.730 1.00 93.06 178 LYS A O 1
ATOM 1356 N N . SER A 1 179 ? 14.996 -9.966 -1.216 1.00 92.88 179 SER A N 1
ATOM 1357 C CA . SER A 1 179 ? 15.774 -8.956 -1.921 1.00 92.88 179 SER A CA 1
ATOM 1358 C C . SER A 1 179 ? 14.946 -7.693 -2.102 1.00 92.88 179 SER A C 1
ATOM 1360 O O . SER A 1 179 ? 13.716 -7.733 -2.099 1.00 92.88 179 SER A O 1
ATOM 1362 N N . CYS A 1 180 ? 15.634 -6.567 -2.261 1.00 93.19 180 CYS A N 1
ATOM 1363 C CA . CYS A 1 180 ? 15.013 -5.273 -2.494 1.00 93.19 180 CYS A CA 1
ATOM 1364 C C . CYS A 1 180 ? 15.569 -4.666 -3.771 1.00 93.19 180 CYS A C 1
ATOM 1366 O O . CYS A 1 180 ? 16.734 -4.886 -4.121 1.00 93.19 180 CYS A O 1
ATOM 1368 N N . TYR A 1 181 ? 14.727 -3.895 -4.453 1.00 90.88 181 TYR A N 1
ATOM 1369 C CA . TYR A 1 181 ? 15.024 -3.386 -5.784 1.00 90.88 181 TYR A CA 1
ATOM 1370 C C . TYR A 1 181 ? 14.656 -1.915 -5.914 1.00 90.88 181 TYR A C 1
ATOM 1372 O O . TYR A 1 181 ? 13.635 -1.479 -5.374 1.00 90.88 181 TYR A O 1
ATOM 1380 N N . ASP A 1 182 ? 15.470 -1.156 -6.641 1.00 89.25 182 ASP A N 1
ATOM 1381 C CA . ASP A 1 182 ? 15.111 0.202 -7.043 1.00 89.25 182 ASP A CA 1
ATOM 1382 C C . ASP A 1 182 ? 14.022 0.203 -8.137 1.00 89.25 182 ASP A C 1
ATOM 1384 O O . ASP A 1 182 ? 13.455 -0.834 -8.502 1.00 89.25 182 ASP A O 1
ATOM 1388 N N . VAL A 1 183 ? 13.683 1.395 -8.629 1.00 86.25 183 VAL A N 1
ATOM 1389 C CA . VAL A 1 183 ? 12.655 1.583 -9.664 1.00 86.25 183 VAL A CA 1
ATOM 1390 C C . VAL A 1 183 ? 13.069 1.034 -11.031 1.00 86.25 183 VAL A C 1
ATOM 1392 O O . VAL A 1 183 ? 12.195 0.703 -11.826 1.00 86.25 183 VAL A O 1
ATOM 1395 N N . ASP A 1 184 ? 14.371 0.894 -11.279 1.00 82.06 184 ASP A N 1
ATOM 1396 C CA . ASP A 1 184 ? 14.936 0.341 -12.513 1.00 82.06 184 ASP A CA 1
ATOM 1397 C C . ASP A 1 184 ? 15.084 -1.191 -12.430 1.00 82.06 184 ASP A C 1
ATOM 1399 O O . ASP A 1 184 ? 15.450 -1.852 -13.402 1.00 82.06 184 ASP A O 1
ATOM 1403 N N . GLY A 1 185 ? 14.775 -1.775 -11.267 1.00 82.69 185 GLY A N 1
ATOM 1404 C CA . GLY A 1 185 ? 14.856 -3.206 -11.009 1.00 82.69 185 GLY A CA 1
ATOM 1405 C C . GLY A 1 185 ? 16.240 -3.691 -10.577 1.00 82.69 185 GLY A C 1
ATOM 1406 O O . GLY A 1 185 ? 16.450 -4.906 -10.521 1.00 82.69 185 GLY A O 1
ATOM 1407 N N . ASN A 1 186 ? 17.172 -2.793 -10.244 1.00 84.50 186 ASN A N 1
ATOM 1408 C CA . ASN A 1 186 ? 18.490 -3.168 -9.734 1.00 84.50 186 ASN A CA 1
ATOM 1409 C C . ASN A 1 186 ? 18.417 -3.561 -8.259 1.00 84.50 186 ASN A C 1
ATOM 1411 O O . ASN A 1 186 ? 17.675 -2.962 -7.482 1.00 84.50 186 ASN A O 1
ATOM 1415 N N . PHE A 1 187 ? 19.252 -4.518 -7.853 1.00 88.81 187 PHE A N 1
ATOM 1416 C CA . PHE A 1 187 ? 19.408 -4.889 -6.448 1.00 88.81 187 PHE A CA 1
ATOM 1417 C C . PHE A 1 187 ? 19.917 -3.715 -5.607 1.00 88.81 187 PHE A C 1
ATOM 1419 O O . PHE A 1 187 ? 20.911 -3.071 -5.948 1.00 88.81 187 PHE A O 1
ATOM 1426 N N . ILE A 1 188 ? 19.286 -3.509 -4.455 1.00 91.94 188 ILE A N 1
ATOM 1427 C CA . ILE A 1 188 ? 19.701 -2.539 -3.442 1.00 91.94 188 ILE A CA 1
ATOM 1428 C C . ILE A 1 188 ? 19.724 -3.181 -2.052 1.00 91.94 188 ILE A C 1
ATOM 1430 O O . ILE A 1 188 ? 19.162 -4.252 -1.822 1.00 91.94 188 ILE A O 1
ATOM 1434 N N . SER A 1 189 ? 20.372 -2.511 -1.096 1.00 96.31 189 SER A N 1
ATOM 1435 C CA . SER A 1 189 ? 20.255 -2.886 0.317 1.00 96.31 189 SER A CA 1
ATOM 1436 C C . SER A 1 189 ? 18.810 -2.719 0.787 1.00 96.31 189 SER A C 1
ATOM 1438 O O . SER A 1 189 ? 18.205 -1.678 0.541 1.00 96.31 189 SER A O 1
ATOM 1440 N N . CYS A 1 190 ? 18.280 -3.714 1.501 1.00 96.12 190 CYS A N 1
ATOM 1441 C CA . CYS A 1 190 ? 16.910 -3.676 2.010 1.00 96.12 190 CYS A CA 1
ATOM 1442 C C . CYS A 1 190 ? 16.698 -2.704 3.174 1.00 96.12 190 CYS A C 1
ATOM 1444 O O . CYS A 1 190 ? 15.574 -2.267 3.392 1.00 96.12 190 CYS A O 1
ATOM 1446 N N . ALA A 1 191 ? 17.742 -2.351 3.924 1.00 96.56 191 ALA A N 1
ATOM 1447 C CA . ALA A 1 191 ? 17.584 -1.582 5.155 1.00 96.56 191 ALA A CA 1
ATOM 1448 C C . ALA A 1 191 ? 16.944 -0.198 4.916 1.00 96.56 191 ALA A C 1
ATOM 1450 O O . ALA A 1 191 ? 17.489 0.642 4.198 1.00 96.56 191 ALA A O 1
ATOM 1451 N N . GLY A 1 192 ? 15.818 0.060 5.583 1.00 94.94 192 GLY A N 1
ATOM 1452 C CA . GLY A 1 192 ? 15.086 1.323 5.567 1.00 94.94 192 GLY A CA 1
ATOM 1453 C C . GLY A 1 192 ? 14.292 1.605 4.290 1.00 94.94 192 GLY A C 1
ATOM 1454 O O . GLY A 1 192 ? 13.930 2.773 4.069 1.00 94.94 192 GLY A O 1
ATOM 1455 N N . THR A 1 193 ? 14.054 0.582 3.463 1.00 96.25 193 THR A N 1
ATOM 1456 C CA . THR A 1 193 ? 13.320 0.671 2.192 1.00 96.25 193 THR A CA 1
ATOM 1457 C C . THR A 1 193 ? 11.809 0.512 2.368 1.00 96.25 193 THR A C 1
ATOM 1459 O O . THR A 1 193 ? 11.050 1.078 1.585 1.00 96.25 193 THR A O 1
ATOM 1462 N N . GLY A 1 194 ? 11.366 -0.224 3.391 1.00 96.06 194 GLY A N 1
ATOM 1463 C CA . GLY A 1 194 ? 9.973 -0.613 3.611 1.00 96.06 194 GLY A CA 1
ATOM 1464 C C . GLY A 1 194 ? 9.452 -1.653 2.615 1.00 96.06 194 GLY A C 1
ATOM 1465 O O . GLY A 1 194 ? 8.248 -1.903 2.586 1.00 96.06 194 GLY A O 1
ATOM 1466 N N . GLN A 1 195 ? 10.326 -2.226 1.782 1.00 96.81 195 GLN A N 1
ATOM 1467 C CA . GLN A 1 195 ? 9.964 -3.278 0.833 1.00 96.81 195 GLN A CA 1
ATOM 1468 C C . GLN A 1 195 ? 9.740 -4.600 1.558 1.00 96.81 195 GLN A C 1
ATOM 1470 O O . GLN A 1 195 ? 10.280 -4.833 2.640 1.00 96.81 195 GLN A O 1
ATOM 1475 N N . ASP A 1 196 ? 8.997 -5.501 0.931 1.00 94.44 196 ASP A N 1
ATOM 1476 C CA . ASP A 1 196 ? 8.695 -6.810 1.506 1.00 94.44 196 ASP A CA 1
ATOM 1477 C C . ASP A 1 196 ? 9.965 -7.621 1.818 1.00 94.44 196 ASP A C 1
ATOM 1479 O O . ASP A 1 196 ? 10.031 -8.301 2.836 1.00 94.44 196 ASP A O 1
ATOM 1483 N N . GLY A 1 197 ? 11.036 -7.448 1.030 1.00 92.81 197 GLY A N 1
ATOM 1484 C CA . GLY A 1 197 ? 12.337 -8.079 1.293 1.00 92.81 197 GLY A CA 1
ATOM 1485 C C . GLY A 1 197 ? 12.990 -7.653 2.613 1.00 92.81 197 GLY A C 1
ATOM 1486 O O . GLY A 1 197 ? 13.726 -8.436 3.217 1.00 92.81 197 GLY A O 1
ATOM 1487 N N . GLU A 1 198 ? 12.697 -6.435 3.080 1.00 95.75 198 GLU A N 1
ATOM 1488 C CA . GLU A 1 198 ? 13.078 -5.949 4.409 1.00 95.75 198 GLU A CA 1
ATOM 1489 C C . GLU A 1 198 ? 12.106 -6.440 5.481 1.00 95.75 198 GLU A C 1
ATOM 1491 O O . GLU A 1 198 ? 12.533 -6.914 6.533 1.00 95.75 198 GLU A O 1
ATOM 1496 N N . MET A 1 199 ? 10.807 -6.275 5.226 1.00 92.75 199 MET A N 1
ATOM 1497 C CA . MET A 1 199 ? 9.775 -6.424 6.248 1.00 92.75 199 MET A CA 1
ATOM 1498 C C . MET A 1 199 ? 9.462 -7.883 6.566 1.00 92.75 199 MET A C 1
ATOM 1500 O O . MET A 1 199 ? 9.117 -8.166 7.711 1.00 92.75 199 MET A O 1
ATOM 1504 N N . GLN A 1 200 ? 9.559 -8.770 5.567 1.00 89.44 200 GLN A N 1
ATOM 1505 C CA . GLN A 1 200 ? 9.202 -10.192 5.644 1.00 89.44 200 GLN A CA 1
ATOM 1506 C C . GLN A 1 200 ? 7.895 -10.379 6.420 1.00 89.44 200 GLN A C 1
ATOM 1508 O O . GLN A 1 200 ? 7.824 -11.092 7.419 1.00 89.44 200 GLN A O 1
ATOM 1513 N N . ALA A 1 201 ? 6.883 -9.604 6.025 1.00 80.69 201 ALA A N 1
ATOM 1514 C CA . ALA A 1 201 ? 5.662 -9.473 6.799 1.00 80.69 201 ALA A CA 1
ATOM 1515 C C . ALA A 1 201 ? 4.797 -10.733 6.679 1.00 80.69 201 ALA A C 1
ATOM 1517 O O . ALA A 1 201 ? 4.585 -11.220 5.568 1.00 80.69 201 ALA A O 1
ATOM 1518 N N . ALA A 1 202 ? 4.273 -11.195 7.817 1.00 59.28 202 ALA A N 1
ATOM 1519 C CA . ALA A 1 202 ? 3.266 -12.246 7.953 1.00 59.28 202 ALA A CA 1
ATOM 1520 C C . ALA A 1 202 ? 2.143 -11.754 8.868 1.00 59.28 202 ALA A C 1
ATOM 1522 O O . ALA A 1 202 ? 2.438 -11.328 10.016 1.00 59.28 202 ALA A O 1
#

InterPro domains:
  IPR011460 Lcl, C-terminal [PF07603] (5-146)